Protein AF-A0A8S1CX10-F1 (afdb_monomer_lite)

Sequence (372 aa):
MITDLNKVLATSLNYQVNYHHNQQTGELLVEARNLLISEINGKLPAYAGLNSITLVAAKRIFVDQKLTVVNSHLNVIAPSIEILDNPKEILMQGSNAGPYPGKAADSQTLTVPGNEGHAGYPGNNAGNILLLANDVIRPDLLTLRSVGGSGGRGQNAGNGRDGVASSYPSIGAVIMGSAGEVDQHVRNHGFEVHRAGDYMVASSKKENVLPSNGGNGGAGGPGGRPGHIVVKVKNHASGNLVKTAQVVGPQGEGGDGGVGGTGMAQCARKHYSCVSHEIRGKCGKWYRRKSCTKGWEYRCFPQNLDMCDKYPNGSAGNKGTSVEGTQPNHPLKPIAYGQIWHYLNERIGPFQQIGNEYNELYQYAQNAVDKS

Secondary structure (DSSP, 8-state):
-HHHHHHHHHHHTT---EEEEETTTTEEEEEEEEEEHHHHHTTGGG--S-SEEEEEEEEEEEE-S-EEEESSEEEEEEEEEEE-SS-EEEEEEPPPPPPPPSBPPPPSSTTSPPPPPPPPPPPPP---EEEEEEEEESGGGEEEEEEPPPPPPPPBPPPPPPPBPP------------TTHHHHHHHTTTEEEEEETTEEEEEE----BPPPPPPPPPPPPPPPPPPPEEEEES---SS-PPEEEEEPPPPPPPPPPPPPPPP----EEEEEEEEEEEEE-TTS-EEEEEEEEEEEEE-------SS-TTS------------------PPPPPP-THHHHHHHHHH-GGGHHHHHHHHHHHHHHHHHHTT-

pLDDT: mean 72.96, std 24.42, range [26.28, 98.62]

Radius of gyration: 40.43 Å; chains: 1; bounding box: 89×38×134 Å

Structure (mmCIF, N/CA/C/O backbone):
data_AF-A0A8S1CX10-F1
#
_entry.id   AF-A0A8S1CX10-F1
#
loop_
_atom_site.group_PDB
_atom_site.id
_atom_site.type_symbol
_atom_site.label_atom_id
_atom_site.label_alt_id
_atom_site.label_comp_id
_atom_site.label_asym_id
_atom_site.label_entity_id
_atom_site.label_seq_id
_atom_site.pdbx_PDB_ins_code
_atom_site.Cartn_x
_atom_site.Cartn_y
_atom_site.Cartn_z
_atom_site.occupancy
_atom_site.B_iso_or_equiv
_atom_site.auth_seq_id
_atom_site.auth_comp_id
_atom_site.auth_asym_id
_atom_site.auth_atom_id
_atom_site.pdbx_PDB_model_num
ATOM 1 N N . MET A 1 1 ? -36.731 19.079 18.738 1.00 51.75 1 MET A N 1
ATOM 2 C CA . MET A 1 1 ? -36.941 17.886 19.592 1.00 51.75 1 MET A CA 1
ATOM 3 C C . MET A 1 1 ? -35.921 16.776 19.324 1.00 51.75 1 MET A C 1
ATOM 5 O O . MET A 1 1 ? -35.201 16.441 20.250 1.00 51.75 1 MET A O 1
ATOM 9 N N . ILE A 1 2 ? -35.770 16.252 18.096 1.00 53.25 2 ILE A N 1
ATOM 10 C CA . ILE A 1 2 ? -34.756 15.207 17.790 1.00 53.25 2 ILE A CA 1
ATOM 11 C C . ILE A 1 2 ? -33.310 15.706 18.014 1.00 53.25 2 ILE A C 1
ATOM 13 O O . ILE A 1 2 ? -32.458 14.979 18.516 1.00 53.25 2 ILE A O 1
ATOM 17 N N . THR A 1 3 ? -33.037 16.979 17.727 1.00 60.59 3 THR A N 1
ATOM 18 C CA . THR A 1 3 ? -31.711 17.598 17.888 1.00 60.59 3 THR A CA 1
ATOM 19 C C . THR A 1 3 ? -31.280 17.774 19.349 1.00 60.59 3 THR A C 1
ATOM 21 O O . THR A 1 3 ? -30.088 17.702 19.642 1.00 60.59 3 THR A O 1
ATOM 24 N N . ASP A 1 4 ? -32.228 17.964 20.269 1.00 58.03 4 ASP A N 1
ATOM 25 C CA . ASP A 1 4 ? -31.939 18.150 21.698 1.00 58.03 4 ASP A CA 1
ATOM 26 C C . ASP A 1 4 ? -31.738 16.812 22.408 1.00 58.03 4 ASP A C 1
ATOM 28 O O . ASP A 1 4 ? -30.865 16.702 23.265 1.00 58.03 4 ASP A O 1
ATOM 32 N N . LEU A 1 5 ? -32.461 15.766 21.991 1.00 54.34 5 LEU A N 1
ATOM 33 C CA . LEU A 1 5 ? -32.257 14.413 22.510 1.00 54.34 5 LEU A CA 1
ATOM 34 C C . LEU A 1 5 ? -30.860 13.887 22.153 1.00 54.34 5 LEU A C 1
ATOM 36 O O . LEU A 1 5 ? -30.181 13.335 23.012 1.00 54.34 5 LEU A O 1
ATOM 40 N N . ASN A 1 6 ? -30.393 14.138 20.925 1.00 57.59 6 ASN A N 1
ATOM 41 C CA . ASN A 1 6 ? -29.041 13.769 20.494 1.00 57.59 6 ASN A CA 1
ATOM 42 C C . ASN A 1 6 ? -27.956 14.534 21.263 1.00 57.59 6 ASN A C 1
ATOM 44 O O . ASN A 1 6 ? -26.928 13.954 21.603 1.00 57.59 6 ASN A O 1
ATOM 48 N N . LYS A 1 7 ? -28.193 15.809 21.601 1.00 57.81 7 LYS A N 1
ATOM 49 C CA . LYS A 1 7 ? -27.286 16.574 22.469 1.00 57.81 7 LYS A CA 1
ATOM 50 C C . LYS A 1 7 ? -27.275 16.027 23.894 1.00 57.81 7 LYS A C 1
ATOM 52 O O . LYS A 1 7 ? -26.204 15.847 24.450 1.00 57.81 7 LYS A O 1
ATOM 57 N N . VAL A 1 8 ? -28.431 15.712 24.480 1.00 58.41 8 VAL A N 1
ATOM 58 C CA . VAL A 1 8 ? -28.518 15.140 25.836 1.00 58.41 8 VAL A CA 1
ATOM 59 C C . VAL A 1 8 ? -27.898 13.739 25.894 1.00 58.41 8 VAL A C 1
ATOM 61 O O . VAL A 1 8 ? -27.179 13.434 26.843 1.00 58.41 8 VAL A O 1
ATOM 64 N N . LEU A 1 9 ? -28.082 12.907 24.865 1.00 57.66 9 LEU A N 1
ATOM 65 C CA . LEU A 1 9 ? -27.393 11.619 24.719 1.00 57.66 9 LEU A CA 1
ATOM 66 C C . LEU A 1 9 ? -25.874 11.801 24.608 1.00 57.66 9 LEU A C 1
ATOM 68 O O . LEU A 1 9 ? -25.141 11.147 25.343 1.00 57.66 9 LEU A O 1
ATOM 72 N N . ALA A 1 10 ? -25.398 12.742 23.789 1.00 57.41 10 ALA A N 1
ATOM 73 C CA . ALA A 1 10 ? -23.971 13.040 23.664 1.00 57.41 10 ALA A CA 1
ATOM 74 C C . ALA A 1 10 ? -23.348 13.524 24.991 1.00 57.41 10 ALA A C 1
ATOM 76 O O . ALA A 1 10 ? -22.273 13.061 25.377 1.00 57.41 10 ALA A O 1
ATOM 77 N N . THR A 1 11 ? -24.049 14.391 25.730 1.00 58.31 11 THR A N 1
ATOM 78 C CA . THR A 1 11 ? -23.597 14.898 27.036 1.00 58.31 11 THR A CA 1
ATOM 79 C C . THR A 1 11 ? -23.670 13.822 28.126 1.00 58.31 11 THR A C 1
ATOM 81 O O . THR A 1 11 ? -22.747 13.688 28.924 1.00 58.31 11 THR A O 1
ATOM 84 N N . SER A 1 12 ? -24.728 13.004 28.152 1.00 56.03 12 SER A N 1
ATOM 85 C CA . SER A 1 12 ? -24.916 11.935 29.151 1.00 56.03 12 SER A CA 1
ATOM 86 C C . SER A 1 12 ? -23.981 10.736 28.951 1.00 56.03 12 SER A C 1
ATOM 88 O O . SER A 1 12 ? -23.623 10.057 29.916 1.00 56.03 12 SER A O 1
ATOM 90 N N . LEU A 1 13 ? -23.522 10.499 27.718 1.00 61.91 13 LEU A N 1
ATOM 91 C CA . LEU A 1 13 ? -22.547 9.456 27.393 1.00 61.91 13 LEU A CA 1
ATOM 92 C C . LEU A 1 13 ? -21.087 9.911 27.579 1.00 61.91 13 LEU A C 1
ATOM 94 O O . LEU A 1 13 ? -20.184 9.069 27.523 1.00 61.91 13 LEU A O 1
ATOM 98 N N . ASN A 1 14 ? -20.863 11.195 27.896 1.00 62.06 14 ASN A N 1
ATOM 99 C CA . ASN A 1 14 ? -19.558 11.792 28.190 1.00 62.06 14 ASN A CA 1
ATOM 100 C C . ASN A 1 14 ? -18.523 11.520 27.074 1.00 62.06 14 ASN A C 1
ATOM 102 O O . ASN A 1 14 ? -17.417 11.038 27.328 1.00 62.06 14 ASN A O 1
ATOM 106 N N . TYR A 1 15 ? -18.904 11.808 25.823 1.00 66.94 15 TYR A N 1
ATOM 107 C CA . TYR A 1 15 ? -18.054 11.692 24.628 1.00 66.94 15 TYR A CA 1
ATOM 108 C C . TYR A 1 15 ? -17.021 12.827 24.537 1.00 66.94 15 TYR A C 1
ATOM 110 O O . TYR A 1 15 ? -16.972 13.582 23.570 1.00 66.94 15 TYR A O 1
ATOM 118 N N . GLN A 1 16 ? -16.188 12.996 25.562 1.00 84.44 16 GLN A N 1
ATOM 119 C CA . GLN A 1 16 ? -14.971 13.782 25.389 1.00 84.44 16 GLN A CA 1
ATOM 120 C C . GLN A 1 16 ? -13.913 12.874 24.768 1.00 84.44 16 GLN A C 1
ATOM 122 O O . GLN A 1 16 ? -13.439 11.939 25.413 1.00 84.44 16 GLN A O 1
ATOM 127 N N . VAL A 1 17 ? -13.602 13.131 23.496 1.00 91.19 17 VAL A N 1
ATOM 128 C CA . VAL A 1 17 ? -12.528 12.450 22.772 1.00 91.19 17 VAL A CA 1
ATOM 129 C C . VAL A 1 17 ? -11.288 13.334 22.791 1.00 91.19 17 VAL A C 1
ATOM 131 O O . VAL A 1 17 ? -11.279 14.421 22.207 1.00 91.19 17 VAL A O 1
ATOM 134 N N . ASN A 1 18 ? -10.244 12.852 23.451 1.00 94.50 18 ASN A N 1
ATOM 135 C CA . ASN A 1 18 ? -8.951 13.509 23.551 1.00 94.50 18 ASN A CA 1
ATOM 136 C C . ASN A 1 18 ? -8.022 12.981 22.458 1.00 94.50 18 ASN A C 1
ATOM 138 O O . ASN A 1 18 ? -7.967 11.778 22.207 1.00 94.50 18 ASN A O 1
ATOM 142 N N . TYR A 1 19 ? -7.296 13.889 21.808 1.00 96.44 19 TYR A N 1
ATOM 143 C CA . TYR A 1 19 ? -6.342 13.572 20.748 1.00 96.44 19 TYR A CA 1
ATOM 144 C C . TYR A 1 19 ? -4.958 14.047 21.182 1.00 96.44 19 TYR A C 1
ATOM 146 O O . TYR A 1 19 ? -4.754 15.236 21.431 1.00 96.44 19 TYR A O 1
ATOM 154 N N . HIS A 1 20 ? -4.002 13.128 21.228 1.00 96.31 20 HIS A N 1
ATOM 155 C CA . HIS A 1 20 ? -2.608 13.394 21.550 1.00 96.31 20 HIS A CA 1
ATOM 156 C C . HIS A 1 20 ? -1.749 12.977 20.357 1.00 96.31 20 HIS A C 1
ATOM 158 O O . HIS A 1 20 ? -1.586 11.791 20.093 1.00 96.31 20 HIS A O 1
ATOM 164 N N . HIS A 1 21 ? -1.227 13.953 19.612 1.00 97.00 21 HIS A N 1
ATOM 165 C CA . HIS A 1 21 ? -0.385 13.705 18.442 1.00 97.00 21 HIS A CA 1
ATOM 166 C C . HIS A 1 21 ? 1.059 14.112 18.729 1.00 97.00 21 HIS A C 1
ATOM 168 O O . HIS A 1 21 ? 1.334 15.279 19.016 1.00 97.00 21 HIS A O 1
ATOM 174 N N . ASN A 1 22 ? 1.979 13.160 18.613 1.00 96.19 22 ASN A N 1
ATOM 175 C CA . ASN A 1 22 ? 3.407 13.417 18.646 1.00 96.19 22 ASN A CA 1
ATOM 176 C C . ASN A 1 22 ? 3.937 13.545 17.212 1.00 96.19 22 ASN A C 1
ATOM 178 O O . ASN A 1 22 ? 4.155 12.551 16.527 1.00 96.19 22 ASN A O 1
ATOM 182 N N . GLN A 1 23 ? 4.174 14.781 16.769 1.00 94.19 23 GLN A N 1
ATOM 183 C CA . GLN A 1 23 ? 4.663 15.070 15.415 1.00 94.19 23 GLN A CA 1
ATOM 184 C C . GLN A 1 23 ? 6.073 14.528 15.138 1.00 94.19 23 GLN A C 1
ATOM 186 O O . GLN A 1 23 ? 6.426 14.337 13.979 1.00 94.19 23 GLN A O 1
ATOM 191 N N . GLN A 1 24 ? 6.888 14.302 16.173 1.00 93.69 24 GLN A N 1
ATOM 192 C CA . GLN A 1 24 ? 8.255 13.803 16.001 1.00 93.69 24 GLN A CA 1
ATOM 193 C C . GLN A 1 24 ? 8.272 12.298 15.739 1.00 93.69 24 GLN A C 1
ATOM 195 O O . GLN A 1 24 ? 9.045 11.826 14.910 1.00 93.69 24 GLN A O 1
ATOM 200 N N . THR A 1 25 ? 7.421 11.547 16.443 1.00 94.62 25 THR A N 1
ATOM 201 C CA . THR A 1 25 ? 7.326 10.087 16.305 1.00 94.62 25 THR A CA 1
ATOM 202 C C . THR A 1 25 ? 6.240 9.652 15.323 1.00 94.62 25 THR A C 1
ATOM 204 O O . THR A 1 25 ? 6.228 8.493 14.916 1.00 94.62 25 THR A O 1
ATOM 207 N N . GLY A 1 26 ? 5.346 10.558 14.913 1.00 95.56 26 GLY A N 1
ATOM 208 C CA . GLY A 1 26 ? 4.187 10.247 14.075 1.00 95.56 26 GLY A CA 1
ATOM 209 C C . GLY A 1 26 ? 3.138 9.405 14.808 1.00 95.56 26 GLY A C 1
ATOM 210 O O . GLY A 1 26 ? 2.423 8.632 14.179 1.00 95.56 26 GLY A O 1
ATOM 211 N N . GLU A 1 27 ? 3.076 9.482 16.136 1.00 97.31 27 GLU A N 1
ATOM 212 C CA . GLU A 1 27 ? 2.160 8.675 16.946 1.00 97.31 27 GLU A CA 1
ATOM 213 C C . GLU A 1 27 ? 0.910 9.479 17.305 1.00 97.31 27 GLU A C 1
ATOM 215 O O . GLU A 1 27 ? 1.001 10.602 17.809 1.00 97.31 27 GLU A O 1
ATOM 220 N N . LEU A 1 28 ? -0.263 8.894 17.073 1.00 97.56 28 LEU A N 1
ATOM 221 C CA . LEU A 1 28 ? -1.551 9.452 17.466 1.00 97.56 28 LEU A CA 1
ATOM 222 C C . LEU A 1 28 ? -2.210 8.560 18.516 1.00 97.56 28 LEU A C 1
ATOM 224 O O . LEU A 1 28 ? -2.570 7.420 18.237 1.00 97.56 28 LEU A O 1
ATOM 228 N N . LEU A 1 29 ? -2.430 9.103 19.707 1.00 97.25 29 LEU A N 1
ATOM 229 C CA . LEU A 1 29 ? -3.232 8.487 20.756 1.00 97.25 29 LEU A CA 1
ATOM 230 C C . LEU A 1 29 ? -4.600 9.176 20.815 1.00 97.25 29 LEU A C 1
ATOM 232 O O . LEU A 1 29 ? -4.689 10.400 20.935 1.00 97.25 29 LEU A O 1
ATOM 236 N N . VAL A 1 30 ? -5.663 8.381 20.724 1.00 96.75 30 VAL A N 1
ATOM 237 C CA . VAL A 1 30 ? -7.053 8.827 20.836 1.00 96.75 30 VAL A CA 1
ATOM 238 C C . VAL A 1 30 ? -7.681 8.154 22.045 1.00 96.75 30 VAL A C 1
ATOM 240 O O . VAL A 1 30 ? -7.783 6.929 22.085 1.00 96.75 30 VAL A O 1
ATOM 243 N N . GLU A 1 31 ? -8.121 8.951 23.012 1.00 95.31 31 GLU A N 1
ATOM 244 C CA . GLU A 1 31 ? -8.686 8.465 24.272 1.00 95.31 31 GLU A CA 1
ATOM 245 C C . GLU A 1 31 ? -10.110 8.973 24.455 1.00 95.31 31 GLU A C 1
ATOM 247 O O . GLU A 1 31 ? -10.389 10.158 24.271 1.00 95.31 31 GLU A O 1
ATOM 252 N N . ALA A 1 32 ? -11.022 8.093 24.857 1.00 93.75 32 ALA A N 1
ATOM 253 C CA . ALA A 1 32 ? -12.377 8.487 25.219 1.00 93.75 32 ALA A CA 1
ATOM 254 C C . ALA A 1 32 ? -13.000 7.513 26.219 1.00 93.75 32 ALA A C 1
ATOM 256 O O . ALA A 1 32 ? -12.535 6.389 26.418 1.00 93.75 32 ALA A O 1
ATOM 257 N N . ARG A 1 33 ? -14.123 7.906 26.830 1.00 91.25 33 ARG A N 1
ATOM 258 C CA . ARG A 1 33 ? -14.917 6.949 27.610 1.00 91.25 33 ARG A CA 1
ATOM 259 C C . ARG A 1 33 ? -15.590 5.922 26.705 1.00 91.25 33 ARG A C 1
ATOM 261 O O . ARG A 1 33 ? -15.470 4.715 26.911 1.00 91.25 33 ARG A O 1
ATOM 268 N N . ASN A 1 34 ? -16.298 6.437 25.712 1.00 93.38 34 ASN A N 1
ATOM 269 C CA . ASN A 1 34 ? -16.865 5.700 24.601 1.00 93.38 34 ASN A CA 1
ATOM 270 C C . ASN A 1 34 ? -16.311 6.333 23.327 1.00 93.38 34 ASN A C 1
ATOM 272 O O . ASN A 1 34 ? -16.236 7.557 23.262 1.00 93.38 34 ASN A O 1
ATOM 276 N N . LEU A 1 35 ? -15.934 5.528 22.342 1.00 94.56 35 LEU A N 1
ATOM 277 C CA . LEU A 1 35 ? -15.319 6.026 21.115 1.00 94.56 35 LEU A CA 1
ATOM 278 C C . LEU A 1 35 ? -16.102 5.532 19.904 1.00 94.56 35 LEU A C 1
ATOM 280 O O . LEU A 1 35 ? -16.372 4.337 19.797 1.00 94.56 35 LEU A O 1
ATOM 284 N N . LEU A 1 36 ? -16.461 6.439 19.003 1.00 95.44 36 LEU A N 1
ATOM 285 C CA . LEU A 1 36 ? -17.138 6.112 17.753 1.00 95.44 36 LEU A CA 1
ATOM 286 C C . LEU A 1 36 ? -16.133 6.200 16.599 1.00 95.44 36 LEU A C 1
ATOM 288 O O . LEU A 1 36 ? -15.427 7.200 16.464 1.00 95.44 36 LEU A O 1
ATOM 292 N N . ILE A 1 37 ? -16.051 5.165 15.758 1.00 96.62 37 ILE A N 1
ATOM 293 C CA . ILE A 1 37 ? -15.094 5.143 14.639 1.00 96.62 37 ILE A CA 1
ATOM 294 C C . ILE A 1 37 ? -15.331 6.306 13.665 1.00 96.62 37 ILE A C 1
ATOM 296 O O . ILE A 1 37 ? -14.371 6.846 13.103 1.00 96.62 37 ILE A O 1
ATOM 300 N N . SER A 1 38 ? -16.578 6.749 13.488 1.00 94.88 38 SER A N 1
ATOM 301 C CA . SER A 1 38 ? -16.867 7.893 12.625 1.00 94.88 38 SER A CA 1
ATOM 302 C C . SER A 1 38 ? -16.258 9.219 13.058 1.00 94.88 38 SER A C 1
ATOM 304 O O . SER A 1 38 ? -15.801 9.981 12.202 1.00 94.88 38 SER A O 1
ATOM 306 N N . GLU A 1 39 ? -16.134 9.455 14.361 1.00 92.44 39 GLU A N 1
ATOM 307 C CA . GLU A 1 39 ? -15.501 10.660 14.901 1.00 92.44 39 GLU A CA 1
ATOM 308 C C . GLU A 1 39 ? -13.998 10.700 14.607 1.00 92.44 39 GLU A C 1
ATOM 310 O O . GLU A 1 39 ? -13.435 11.767 14.356 1.00 92.44 39 GLU A O 1
ATOM 315 N N . ILE A 1 40 ? -13.356 9.530 14.592 1.00 94.19 40 ILE A N 1
ATOM 316 C CA . ILE A 1 40 ? -11.927 9.381 14.307 1.00 94.19 40 ILE A CA 1
ATOM 317 C C . ILE A 1 40 ? -11.668 9.607 12.819 1.00 94.19 40 ILE A C 1
ATOM 319 O O . ILE A 1 40 ? -10.814 10.410 12.447 1.00 94.19 40 ILE A O 1
ATOM 323 N N . ASN A 1 41 ? -12.434 8.936 11.955 1.00 91.88 41 ASN A N 1
ATOM 324 C CA . ASN A 1 41 ? -12.298 9.047 10.501 1.00 91.88 41 ASN A CA 1
ATOM 325 C C . ASN A 1 41 ? -12.413 10.489 10.005 1.00 91.88 41 ASN A C 1
ATOM 327 O O . ASN A 1 41 ? -11.677 10.880 9.103 1.00 91.88 41 ASN A O 1
ATOM 331 N N . GLY A 1 42 ? -13.312 11.284 10.595 1.00 90.19 42 GLY A N 1
ATOM 332 C CA . GLY A 1 42 ? -13.465 12.695 10.240 1.00 90.19 42 GLY A CA 1
ATOM 333 C C . GLY A 1 42 ? -12.230 13.549 10.551 1.00 90.19 42 GLY A C 1
ATOM 334 O O . GLY A 1 42 ? -12.075 14.621 9.973 1.00 90.19 42 GLY A O 1
ATOM 335 N N . LYS A 1 43 ? -11.342 13.083 11.439 1.00 93.81 43 LYS A N 1
ATOM 336 C CA . LYS A 1 43 ? -10.157 13.823 11.894 1.00 93.81 43 LYS A CA 1
ATOM 337 C C . LYS A 1 43 ? -8.830 13.242 11.419 1.00 93.81 43 LYS A C 1
ATOM 339 O O . LYS A 1 43 ? -7.874 14.002 11.308 1.00 93.81 43 LYS A O 1
ATOM 344 N N . LEU A 1 44 ? -8.753 11.947 11.101 1.00 93.19 44 LEU A N 1
ATOM 345 C CA . LEU A 1 44 ? -7.520 11.302 10.624 1.00 93.19 44 LEU A CA 1
ATOM 346 C C . LEU A 1 44 ? -6.822 12.041 9.466 1.00 93.19 44 LEU A C 1
ATOM 348 O O . LEU A 1 44 ? -5.605 12.195 9.548 1.00 93.19 44 LEU A O 1
ATOM 352 N N . PRO A 1 45 ? -7.527 12.574 8.444 1.00 93.12 45 PRO A N 1
ATOM 353 C CA . PRO A 1 45 ? -6.878 13.307 7.353 1.00 93.12 45 PRO A CA 1
ATOM 354 C C . PRO A 1 45 ? -6.108 14.565 7.787 1.00 93.12 45 PRO A C 1
ATOM 356 O O . PRO A 1 45 ? -5.250 15.031 7.044 1.00 93.12 45 PRO A O 1
ATOM 359 N N . ALA A 1 46 ? -6.394 15.121 8.971 1.00 92.62 46 ALA A N 1
ATOM 360 C CA . ALA A 1 46 ? -5.676 16.278 9.508 1.00 92.62 46 ALA A CA 1
ATOM 361 C C . ALA A 1 46 ? -4.276 15.925 10.051 1.00 92.62 46 ALA A C 1
ATOM 363 O O . ALA A 1 46 ? -3.502 16.823 10.385 1.00 92.62 46 ALA A O 1
ATOM 364 N N . TYR A 1 47 ? -3.941 14.634 10.140 1.00 90.81 47 TYR A N 1
ATOM 365 C CA . TYR A 1 47 ? -2.672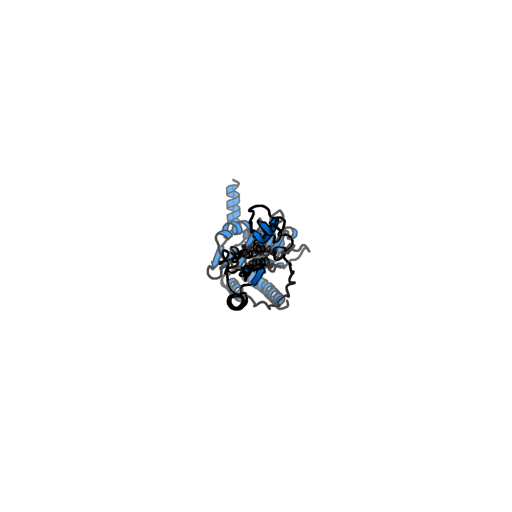 14.135 10.658 1.00 90.81 47 TYR A CA 1
ATOM 366 C C . TYR A 1 47 ? -1.873 13.468 9.530 1.00 90.81 47 TYR A C 1
ATOM 368 O O . TYR A 1 47 ? -2.157 12.346 9.114 1.00 90.81 47 TYR A O 1
ATOM 376 N N . ALA A 1 48 ? -0.866 14.170 9.011 1.00 88.62 48 ALA A N 1
ATOM 377 C CA . ALA A 1 48 ? 0.038 13.633 7.997 1.00 88.62 48 ALA A CA 1
ATOM 378 C C . ALA A 1 48 ? 1.175 12.817 8.634 1.00 88.62 48 ALA A C 1
ATOM 380 O O . ALA A 1 48 ? 1.663 13.165 9.707 1.00 88.62 48 ALA A O 1
ATOM 381 N N . GLY A 1 49 ? 1.630 11.766 7.941 1.00 90.38 49 GLY A N 1
ATOM 382 C CA . GLY A 1 49 ? 2.834 11.015 8.324 1.00 90.38 49 GLY A CA 1
ATOM 383 C C . GLY A 1 49 ? 2.700 10.187 9.606 1.00 90.38 49 GLY A C 1
ATOM 384 O O . GLY A 1 49 ? 3.679 10.024 10.327 1.00 90.38 49 GLY A O 1
ATOM 385 N N . LEU A 1 50 ? 1.499 9.685 9.909 1.00 96.00 50 LEU A N 1
ATOM 386 C CA . LEU A 1 50 ? 1.274 8.848 11.086 1.00 96.00 50 LEU A CA 1
ATOM 387 C C . LEU A 1 50 ? 1.964 7.484 10.954 1.00 96.00 50 LEU A C 1
ATOM 389 O O . LEU A 1 50 ? 1.611 6.681 10.092 1.00 96.00 50 LEU A O 1
ATOM 393 N N . ASN A 1 51 ? 2.869 7.183 11.880 1.00 95.94 51 ASN A N 1
ATOM 394 C CA . ASN A 1 51 ? 3.518 5.882 12.027 1.00 95.94 51 ASN A CA 1
ATOM 395 C C . ASN A 1 51 ? 2.674 4.914 12.864 1.00 95.94 51 ASN A C 1
ATOM 397 O O . ASN A 1 51 ? 2.662 3.712 12.594 1.00 95.94 51 ASN A O 1
ATOM 401 N N . SER A 1 52 ? 1.952 5.419 13.870 1.00 97.12 52 SER A N 1
ATOM 402 C CA . SER A 1 52 ? 1.034 4.604 14.664 1.00 97.12 52 SER A CA 1
ATOM 403 C C . SER A 1 52 ? -0.191 5.383 15.140 1.00 97.12 52 SER A C 1
ATOM 405 O O . SER A 1 52 ? -0.148 6.590 15.378 1.00 97.12 52 SER A O 1
ATOM 407 N N . ILE A 1 53 ? -1.298 4.664 15.289 1.00 98.19 53 ILE A N 1
ATOM 408 C CA . ILE A 1 53 ? -2.568 5.138 15.822 1.00 98.19 53 ILE A CA 1
ATOM 409 C C . ILE A 1 53 ? -2.966 4.183 16.940 1.00 98.19 53 ILE A C 1
ATOM 411 O O . ILE A 1 53 ? -3.086 2.979 16.725 1.00 98.19 53 ILE A O 1
ATOM 415 N N . THR A 1 54 ? -3.199 4.714 18.131 1.00 98.12 54 THR A N 1
ATOM 416 C CA . THR A 1 54 ? -3.680 3.954 19.280 1.00 98.12 54 THR A CA 1
ATOM 417 C C . THR A 1 54 ? -5.027 4.508 19.713 1.00 98.12 54 THR A C 1
ATOM 419 O O . THR A 1 54 ? -5.141 5.672 20.085 1.00 98.12 54 THR A O 1
ATOM 422 N N . LEU A 1 55 ? -6.054 3.670 19.639 1.00 97.81 55 LEU A N 1
ATOM 423 C CA . LEU A 1 55 ? -7.416 3.969 20.051 1.00 97.81 55 LEU A CA 1
ATOM 424 C C . LEU A 1 55 ? -7.666 3.312 21.402 1.00 97.81 55 LEU A C 1
ATOM 426 O O . LEU A 1 55 ? -7.655 2.084 21.498 1.00 97.81 55 LEU A O 1
ATOM 430 N N . VAL A 1 56 ? -7.910 4.118 22.430 1.00 96.62 56 VAL A N 1
ATOM 431 C CA . VAL A 1 56 ? -8.197 3.645 23.784 1.00 96.62 56 VAL A CA 1
ATOM 432 C C . VAL A 1 56 ? -9.585 4.112 24.193 1.00 96.62 56 VAL A C 1
ATOM 434 O O . VAL A 1 56 ? -9.869 5.310 24.230 1.00 96.62 56 VAL A O 1
ATOM 437 N N . ALA A 1 57 ? -10.459 3.164 24.532 1.00 95.75 57 ALA A N 1
ATOM 438 C CA . ALA A 1 57 ? -11.739 3.482 25.148 1.00 95.75 57 ALA A CA 1
ATOM 439 C C . ALA A 1 57 ? -11.848 2.865 26.538 1.00 95.75 57 ALA A C 1
ATOM 441 O O . ALA A 1 57 ? -11.697 1.659 26.712 1.00 95.75 57 ALA A O 1
ATOM 442 N N . ALA A 1 58 ? -12.202 3.682 27.526 1.00 92.75 58 ALA A N 1
ATOM 443 C CA . ALA A 1 58 ? -12.388 3.224 28.900 1.00 92.75 58 ALA A CA 1
ATOM 444 C C . ALA A 1 58 ? -13.551 2.237 29.072 1.00 92.75 58 ALA A C 1
ATOM 446 O O . ALA A 1 58 ? -13.564 1.462 30.025 1.00 92.75 58 ALA A O 1
ATOM 447 N N . LYS A 1 59 ? -14.567 2.312 28.206 1.00 93.50 59 LYS A N 1
ATOM 448 C CA . LYS A 1 59 ? -15.765 1.470 28.277 1.00 93.50 59 LYS A CA 1
ATOM 449 C C . LYS A 1 59 ? -15.989 0.708 26.982 1.00 93.50 59 LYS A C 1
ATOM 451 O O . LYS A 1 59 ? -16.038 -0.521 27.010 1.00 93.50 59 LYS A O 1
ATOM 456 N N . ARG A 1 60 ? -16.173 1.422 25.867 1.00 95.38 60 ARG A N 1
ATOM 457 C CA . ARG A 1 60 ? -16.583 0.794 24.607 1.00 95.38 60 ARG A CA 1
ATOM 458 C C . ARG A 1 60 ? -16.102 1.539 23.367 1.00 95.38 60 ARG A C 1
ATOM 460 O O . ARG A 1 60 ? -16.156 2.766 23.330 1.00 95.38 60 ARG A O 1
ATOM 467 N N . ILE A 1 61 ? -15.700 0.790 22.343 1.00 97.19 61 ILE A N 1
ATOM 468 C CA . ILE A 1 61 ? -15.539 1.291 20.971 1.00 97.19 61 ILE A CA 1
ATOM 469 C C . ILE A 1 61 ? -16.735 0.832 20.143 1.00 97.19 61 ILE A C 1
ATOM 471 O O . ILE A 1 61 ? -17.088 -0.344 20.161 1.00 97.19 61 ILE A O 1
ATOM 475 N N . PHE A 1 62 ? -17.337 1.756 19.406 1.00 96.94 62 PHE A N 1
ATOM 476 C CA . PHE A 1 62 ? -18.433 1.510 18.482 1.00 96.94 62 PHE A CA 1
ATOM 477 C C . PHE A 1 62 ? -17.918 1.578 17.044 1.00 96.94 62 PHE A C 1
ATOM 479 O O . PHE A 1 62 ? -17.485 2.636 16.584 1.00 96.94 62 PHE A O 1
ATOM 486 N N . VAL A 1 63 ? -17.968 0.453 16.330 1.00 97.62 63 VAL A N 1
ATOM 487 C CA . VAL A 1 63 ? -17.595 0.374 14.913 1.00 97.62 63 VAL A CA 1
ATOM 488 C C . VAL A 1 63 ? -18.843 0.616 14.076 1.00 97.62 63 VAL A C 1
ATOM 490 O O . VAL A 1 63 ? -19.592 -0.303 13.762 1.00 97.62 63 VAL A O 1
ATOM 493 N N . ASP A 1 64 ? -19.088 1.877 13.746 1.00 96.75 64 ASP A N 1
ATOM 494 C CA . ASP A 1 64 ? -20.267 2.341 13.011 1.00 96.75 64 ASP A CA 1
ATOM 495 C C . ASP A 1 64 ? -20.010 2.552 11.516 1.00 96.75 64 ASP A C 1
ATOM 497 O O . ASP A 1 64 ? -20.941 2.567 10.708 1.00 96.75 64 ASP A O 1
ATOM 501 N N . GLN A 1 65 ? -18.745 2.624 11.114 1.00 97.38 65 GLN A N 1
ATOM 502 C CA . GLN A 1 65 ? -18.342 2.725 9.718 1.00 97.38 65 GLN A CA 1
ATOM 503 C C . GLN A 1 65 ? -16.991 2.061 9.450 1.00 97.38 65 GLN A C 1
ATOM 505 O O . GLN A 1 65 ? -16.309 1.596 10.363 1.00 97.38 65 GLN A O 1
ATOM 510 N N . LYS A 1 66 ? -16.611 2.017 8.169 1.00 97.62 66 LYS A N 1
ATOM 511 C CA . LYS A 1 66 ? -15.307 1.517 7.735 1.00 97.62 66 LYS A CA 1
ATOM 512 C C . LYS A 1 66 ? -14.191 2.452 8.200 1.00 97.62 66 LYS A C 1
ATOM 514 O O . LYS A 1 66 ? -14.229 3.632 7.871 1.00 97.62 66 LYS A O 1
ATOM 519 N N . LEU A 1 67 ? -13.169 1.926 8.869 1.00 97.44 67 LEU A N 1
ATOM 520 C CA . LEU A 1 67 ? -11.928 2.645 9.186 1.00 97.44 67 LEU A CA 1
ATOM 521 C C . LEU A 1 67 ? -10.859 2.250 8.167 1.00 97.44 67 LEU A C 1
ATOM 523 O O . LEU A 1 67 ? -10.621 1.063 7.976 1.00 97.44 67 LEU A O 1
ATOM 527 N N . THR A 1 68 ? -10.227 3.219 7.501 1.00 97.31 68 THR A N 1
ATOM 528 C CA . THR A 1 68 ? -9.080 2.958 6.614 1.00 97.31 68 THR A CA 1
ATOM 529 C C . THR A 1 68 ? -7.864 3.713 7.117 1.00 97.31 68 THR A C 1
ATOM 531 O O . THR A 1 68 ? -7.923 4.925 7.302 1.00 97.31 68 THR A O 1
ATOM 534 N N . VAL A 1 69 ? -6.766 2.994 7.319 1.00 96.88 69 VAL A N 1
ATOM 535 C CA . VAL A 1 69 ? -5.491 3.534 7.789 1.00 96.88 69 VAL A CA 1
ATOM 536 C C . VAL A 1 69 ? -4.412 3.163 6.780 1.00 96.88 69 VAL A C 1
ATOM 538 O O . VAL A 1 69 ? -4.322 2.009 6.366 1.00 96.88 69 VAL A O 1
ATOM 541 N N . VAL A 1 70 ? -3.602 4.139 6.369 1.00 96.69 70 VAL A N 1
ATOM 542 C CA . VAL A 1 70 ? -2.610 3.967 5.300 1.00 96.69 70 VAL A CA 1
ATOM 543 C C . VAL A 1 70 ? -1.190 4.021 5.862 1.00 96.69 70 VAL A C 1
ATOM 545 O O . VAL A 1 70 ? -0.867 4.965 6.575 1.00 96.69 70 VAL A O 1
ATOM 548 N N . ASN A 1 71 ? -0.349 3.035 5.523 1.00 95.88 71 ASN A N 1
ATOM 549 C CA . ASN A 1 71 ? 1.070 2.925 5.920 1.00 95.88 71 ASN A CA 1
ATOM 550 C C . ASN A 1 71 ? 1.349 3.132 7.424 1.00 95.88 71 ASN A C 1
ATOM 552 O O . ASN A 1 71 ? 2.351 3.746 7.782 1.00 95.88 71 ASN A O 1
ATOM 556 N N . SER A 1 72 ? 0.474 2.656 8.309 1.00 96.81 72 SER A N 1
ATOM 557 C CA . SER A 1 72 ? 0.582 2.924 9.750 1.00 96.81 72 SER A CA 1
ATOM 558 C C . SER A 1 72 ? 0.320 1.670 10.575 1.00 96.81 72 SER A C 1
ATOM 560 O O . SER A 1 72 ? -0.091 0.644 10.043 1.00 96.81 72 SER A O 1
ATOM 562 N N . HIS A 1 73 ? 0.525 1.737 11.883 1.00 96.81 73 HIS A N 1
ATOM 563 C CA . HIS A 1 73 ? 0.099 0.696 12.820 1.00 96.81 73 HIS A CA 1
ATOM 564 C C . HIS A 1 73 ? -1.180 1.122 13.538 1.00 96.81 73 HIS A C 1
ATOM 566 O O . HIS A 1 73 ? -1.311 2.282 13.910 1.00 96.81 73 HIS A O 1
ATOM 572 N N . LEU A 1 74 ? -2.114 0.199 13.756 1.00 97.94 74 LEU A N 1
ATOM 573 C CA . LEU A 1 74 ? -3.351 0.463 14.483 1.00 97.94 74 LEU A CA 1
ATOM 574 C C . LEU A 1 74 ? -3.447 -0.431 15.718 1.00 97.94 74 LEU A C 1
ATOM 576 O O . LEU A 1 74 ? -3.555 -1.650 15.604 1.00 97.94 74 LEU A O 1
ATOM 580 N N . ASN A 1 75 ? -3.482 0.189 16.890 1.00 97.88 75 ASN A N 1
ATOM 581 C CA . ASN A 1 75 ? -3.764 -0.467 18.158 1.00 97.88 75 ASN A CA 1
ATOM 582 C C . ASN A 1 75 ? -5.170 -0.068 18.613 1.00 97.88 75 ASN A C 1
ATOM 584 O O . ASN A 1 75 ? -5.483 1.116 18.698 1.00 97.88 75 ASN A O 1
ATOM 588 N N . VAL A 1 76 ? -6.018 -1.042 18.913 1.00 97.75 76 VAL A N 1
ATOM 589 C CA . VAL A 1 76 ? -7.395 -0.847 19.373 1.00 97.75 76 VAL A CA 1
ATOM 590 C C . VAL A 1 76 ? -7.538 -1.525 20.724 1.00 97.75 76 VAL A C 1
ATOM 592 O O . VAL A 1 76 ? -7.408 -2.743 20.819 1.00 97.75 76 VAL A O 1
ATOM 595 N N . ILE A 1 77 ? -7.779 -0.736 21.767 1.00 96.69 77 ILE A N 1
ATOM 596 C CA . ILE A 1 77 ? -7.766 -1.187 23.158 1.00 96.69 77 ILE A CA 1
ATOM 597 C C . ILE A 1 77 ? -9.047 -0.712 23.841 1.00 96.69 77 ILE A C 1
ATOM 599 O O . ILE A 1 77 ? -9.252 0.486 24.043 1.00 96.69 77 ILE A O 1
ATOM 603 N N . ALA A 1 78 ? -9.930 -1.643 24.198 1.00 96.38 78 ALA A N 1
ATOM 604 C CA . ALA A 1 78 ? -11.160 -1.310 24.911 1.00 96.38 78 ALA A CA 1
ATOM 605 C C . ALA A 1 78 ? -11.751 -2.522 25.632 1.00 96.38 78 ALA A C 1
ATOM 607 O O . ALA A 1 78 ? -11.723 -3.615 25.080 1.00 96.38 78 ALA A O 1
ATOM 608 N N . PRO A 1 79 ? -12.395 -2.370 26.803 1.00 95.31 79 PRO A N 1
ATOM 609 C CA . PRO A 1 79 ? -13.089 -3.486 27.445 1.00 95.31 79 PRO A CA 1
ATOM 610 C C . PRO A 1 79 ? -14.142 -4.148 26.544 1.00 95.31 79 PRO A C 1
ATOM 612 O O . PRO A 1 79 ? -14.263 -5.367 26.537 1.00 95.31 79 PRO A O 1
ATOM 615 N N . SER A 1 80 ? -14.885 -3.366 25.761 1.00 95.62 80 SER A N 1
ATOM 616 C CA . SER A 1 80 ? -15.928 -3.866 24.864 1.00 95.62 80 SER A CA 1
ATOM 617 C C . SER A 1 80 ? -15.807 -3.210 23.490 1.00 95.62 80 SER A C 1
ATOM 619 O O . SER A 1 80 ? -15.619 -1.998 23.392 1.00 95.62 80 SER A O 1
ATOM 621 N N . ILE A 1 81 ? -15.942 -3.989 22.423 1.00 96.75 81 ILE A N 1
ATOM 622 C CA . ILE A 1 81 ? -16.070 -3.474 21.057 1.00 96.75 81 ILE A CA 1
ATOM 623 C C . ILE A 1 81 ? -17.432 -3.893 20.529 1.00 96.75 81 ILE A C 1
ATOM 625 O O . ILE A 1 81 ? -17.780 -5.065 20.584 1.00 96.75 81 ILE A O 1
ATOM 629 N N . GLU A 1 82 ? -18.213 -2.949 20.024 1.00 96.31 82 GLU A N 1
ATOM 630 C CA . GLU A 1 82 ? -19.541 -3.211 19.486 1.00 96.31 82 GLU A CA 1
ATOM 631 C C . GLU A 1 82 ? -19.614 -2.778 18.029 1.00 96.31 82 GLU A C 1
ATOM 633 O O . GLU A 1 82 ? -19.383 -1.615 17.698 1.00 96.31 82 GLU A O 1
ATOM 638 N N . ILE A 1 83 ? -19.947 -3.719 17.150 1.00 97.25 83 ILE A N 1
ATOM 639 C CA . ILE A 1 83 ? -20.105 -3.438 15.729 1.00 97.25 83 ILE A CA 1
ATOM 640 C C . ILE A 1 83 ? -21.536 -3.000 15.496 1.00 97.25 83 ILE A C 1
ATOM 642 O O . ILE A 1 83 ? -22.451 -3.782 15.731 1.00 97.25 83 ILE A O 1
ATOM 646 N N . LEU A 1 84 ? -21.734 -1.754 15.065 1.00 94.56 84 LEU A N 1
ATOM 647 C CA . LEU A 1 84 ? -23.065 -1.204 14.854 1.00 94.56 84 LEU A CA 1
ATOM 648 C C . LEU A 1 84 ? -23.574 -1.549 13.460 1.00 94.56 84 LEU A C 1
ATOM 650 O O . LEU A 1 84 ? -23.078 -1.049 12.450 1.00 94.56 84 LEU A O 1
ATOM 654 N N . ASP A 1 85 ? -24.628 -2.354 13.444 1.00 88.44 85 ASP A N 1
ATOM 655 C CA . ASP A 1 85 ? -25.387 -2.747 12.260 1.00 88.44 85 ASP A CA 1
ATOM 656 C C . ASP A 1 85 ? -24.484 -3.387 11.193 1.00 88.44 85 ASP A C 1
ATOM 658 O O . ASP A 1 85 ? -23.440 -3.922 11.543 1.00 88.44 85 ASP A O 1
ATOM 662 N N . ASN A 1 86 ? -24.932 -3.430 9.934 1.00 93.50 86 ASN A N 1
ATOM 663 C CA . ASN A 1 86 ? -24.314 -4.073 8.756 1.00 93.50 86 ASN A CA 1
ATOM 664 C C . ASN A 1 86 ? -22.790 -4.329 8.807 1.00 93.50 86 ASN A C 1
ATOM 666 O O . ASN A 1 86 ? -22.060 -3.501 9.345 1.00 93.50 86 ASN A O 1
ATOM 670 N N . PRO A 1 87 ? -22.272 -5.363 8.112 1.00 95.44 87 PRO A N 1
ATOM 671 C CA . PRO A 1 87 ? -20.845 -5.690 8.112 1.00 95.44 87 PRO A CA 1
ATOM 672 C C . PRO A 1 87 ? -19.908 -4.478 7.959 1.00 95.44 87 PRO A C 1
ATOM 674 O O . PRO A 1 87 ? -20.079 -3.648 7.061 1.00 95.44 87 PRO A O 1
ATOM 677 N N . LYS A 1 88 ? -18.907 -4.392 8.839 1.00 97.38 88 LYS A N 1
ATOM 678 C CA . LYS A 1 88 ? -17.910 -3.318 8.912 1.00 97.38 88 LYS A CA 1
ATOM 679 C C . LYS A 1 88 ? -16.509 -3.846 8.648 1.00 97.38 88 LYS A C 1
ATOM 681 O O . LYS A 1 88 ? -16.191 -5.005 8.913 1.00 97.38 88 LYS A O 1
ATOM 686 N N . GLU A 1 89 ? -15.655 -2.954 8.160 1.00 97.88 89 GLU A N 1
ATOM 687 C CA . GLU A 1 89 ? -14.262 -3.255 7.840 1.00 97.88 89 GLU A CA 1
ATOM 688 C C . GLU A 1 89 ? -13.322 -2.270 8.543 1.00 97.88 89 GLU A C 1
ATOM 690 O O . GLU A 1 89 ? -13.522 -1.056 8.481 1.00 97.88 89 GLU A O 1
ATOM 695 N N . ILE A 1 90 ? -12.271 -2.788 9.177 1.00 98.00 90 ILE A N 1
ATOM 696 C CA . ILE A 1 90 ? -11.084 -2.010 9.542 1.00 98.00 90 ILE A CA 1
ATOM 697 C C . ILE A 1 90 ? -9.976 -2.438 8.583 1.00 98.00 90 ILE A C 1
ATOM 699 O O . ILE A 1 90 ? -9.530 -3.585 8.616 1.00 98.00 90 ILE A O 1
ATOM 703 N N . LEU A 1 91 ? -9.570 -1.524 7.708 1.00 98.19 91 LEU A N 1
ATOM 704 C CA . LEU A 1 91 ? -8.629 -1.756 6.621 1.00 98.19 91 LEU A CA 1
ATOM 705 C C . LEU A 1 91 ? -7.303 -1.036 6.889 1.00 98.19 91 LEU A C 1
ATOM 707 O O . LEU A 1 91 ? -7.254 0.192 6.892 1.00 98.19 91 LEU A O 1
ATOM 711 N N . MET A 1 92 ? -6.223 -1.800 7.019 1.00 98.00 92 MET A N 1
ATOM 712 C CA . MET A 1 92 ? -4.856 -1.301 6.861 1.00 98.00 92 MET A CA 1
ATOM 713 C C . MET A 1 92 ? -4.455 -1.423 5.398 1.00 98.00 92 MET A C 1
ATOM 715 O O . MET A 1 92 ? -4.577 -2.502 4.810 1.00 98.00 92 MET A O 1
ATOM 719 N N . GLN A 1 93 ? -3.969 -0.339 4.808 1.00 97.81 93 GLN A N 1
ATOM 720 C CA . GLN A 1 93 ? -3.633 -0.288 3.393 1.00 97.81 93 GLN A CA 1
ATOM 721 C C . GLN A 1 93 ? -2.227 0.263 3.169 1.00 97.81 93 GLN A C 1
ATOM 723 O O . GLN A 1 93 ? -1.858 1.313 3.683 1.00 97.81 93 GLN A O 1
ATOM 728 N N . GLY A 1 94 ? -1.440 -0.434 2.357 1.00 97.94 94 GLY A N 1
ATOM 729 C CA . GLY A 1 94 ? -0.168 0.078 1.872 1.00 97.94 94 GLY A CA 1
ATOM 730 C C . GLY A 1 94 ? -0.395 1.033 0.706 1.00 97.94 94 GLY A C 1
ATOM 731 O O . GLY A 1 94 ? -1.252 0.795 -0.146 1.00 97.94 94 GLY A O 1
ATOM 732 N N . SER A 1 95 ? 0.370 2.116 0.635 1.00 97.62 95 SER A N 1
ATOM 733 C CA . SER A 1 95 ? 0.361 2.999 -0.529 1.00 97.62 95 SER A CA 1
ATOM 734 C C . SER A 1 95 ? 0.991 2.323 -1.736 1.00 97.62 95 SER A C 1
ATOM 736 O O . SER A 1 95 ? 2.065 1.722 -1.652 1.00 97.62 95 SER A O 1
ATOM 738 N N . ASN A 1 96 ? 0.340 2.503 -2.876 1.00 98.19 96 ASN A N 1
ATOM 739 C CA . ASN A 1 96 ? 0.854 2.084 -4.169 1.00 98.19 96 ASN A CA 1
ATOM 740 C C . ASN A 1 96 ? 2.130 2.856 -4.514 1.00 98.19 96 ASN A C 1
ATOM 742 O O . ASN A 1 96 ? 2.235 4.055 -4.243 1.00 98.19 96 ASN A O 1
ATOM 746 N N . ALA A 1 97 ? 3.081 2.172 -5.141 1.00 97.44 97 ALA A N 1
ATOM 747 C CA . ALA A 1 97 ? 4.228 2.819 -5.751 1.00 97.44 97 ALA A CA 1
ATOM 748 C C . ALA A 1 97 ? 3.838 3.485 -7.078 1.00 97.44 97 ALA A C 1
ATOM 750 O O . ALA A 1 97 ? 3.041 2.954 -7.855 1.00 97.44 97 ALA A O 1
ATOM 751 N N . GLY A 1 98 ? 4.433 4.649 -7.348 1.00 95.50 98 GLY A N 1
ATOM 752 C CA . GLY A 1 98 ? 4.375 5.272 -8.668 1.00 95.50 98 GLY A CA 1
ATOM 753 C C . GLY A 1 98 ? 5.210 4.499 -9.700 1.00 95.50 98 GLY A C 1
ATOM 754 O O . GLY A 1 98 ? 6.067 3.695 -9.321 1.00 95.50 98 GLY A O 1
ATOM 755 N N . PRO A 1 99 ? 4.985 4.726 -11.004 1.00 96.19 99 PRO A N 1
ATOM 756 C CA . PRO A 1 99 ? 5.839 4.163 -12.047 1.00 96.19 99 PRO A CA 1
ATOM 757 C C . PRO A 1 99 ? 7.262 4.726 -11.950 1.00 96.19 99 PRO A C 1
ATOM 759 O O . PRO A 1 99 ? 7.464 5.842 -11.463 1.00 96.19 99 PRO A O 1
ATOM 762 N N . TYR A 1 100 ? 8.249 3.981 -12.453 1.00 95.88 100 TYR A N 1
ATOM 763 C CA . TYR A 1 100 ? 9.590 4.536 -12.621 1.00 95.88 100 TYR A CA 1
ATOM 764 C C . TYR A 1 100 ? 9.544 5.700 -13.634 1.00 95.88 100 TYR A C 1
ATOM 766 O O . TYR A 1 100 ? 8.944 5.550 -14.703 1.00 95.88 100 TYR A O 1
ATOM 774 N N . PRO A 1 101 ? 10.129 6.872 -13.329 1.00 94.56 101 PRO A N 1
ATOM 775 C CA . PRO A 1 101 ? 9.987 8.048 -14.175 1.00 94.56 101 PRO A CA 1
ATOM 776 C C . PRO A 1 101 ? 10.774 7.936 -15.487 1.00 94.56 101 PRO A C 1
ATOM 778 O O . PRO A 1 101 ? 11.945 7.553 -15.520 1.00 94.56 101 PRO A O 1
ATOM 781 N N . GLY A 1 102 ? 10.134 8.379 -16.570 1.00 95.38 102 GLY A N 1
ATOM 782 C CA . GLY A 1 102 ? 10.764 8.558 -17.876 1.00 95.38 102 GLY A CA 1
ATOM 783 C C . GLY A 1 102 ? 11.134 7.260 -18.595 1.00 95.38 102 GLY A C 1
ATOM 784 O O . GLY A 1 102 ? 10.844 6.152 -18.153 1.00 95.38 102 GLY A O 1
ATOM 785 N N . LYS A 1 103 ? 11.779 7.425 -19.746 1.00 97.12 103 LYS A N 1
ATOM 786 C CA . LYS A 1 103 ? 12.358 6.350 -20.555 1.00 97.12 103 LYS A CA 1
ATOM 787 C C . LYS A 1 103 ? 13.863 6.296 -20.292 1.00 97.12 103 LYS A C 1
ATOM 789 O O . LYS A 1 103 ? 14.474 7.346 -20.080 1.00 97.12 103 LYS A O 1
ATOM 794 N N . ALA A 1 104 ? 14.460 5.109 -20.323 1.00 97.06 104 ALA A N 1
ATOM 795 C CA . ALA A 1 104 ? 15.910 4.982 -20.304 1.00 97.06 104 ALA A CA 1
ATOM 796 C C . ALA A 1 104 ? 16.535 5.623 -21.559 1.00 97.06 104 ALA A C 1
ATOM 798 O O . ALA A 1 104 ? 15.873 5.829 -22.579 1.00 97.06 104 ALA A O 1
ATOM 799 N N . ALA A 1 105 ? 17.813 5.992 -21.462 1.00 97.19 105 ALA A N 1
ATOM 800 C CA . ALA A 1 105 ? 18.486 6.731 -22.522 1.00 97.19 105 ALA A CA 1
ATOM 801 C C . ALA A 1 105 ? 18.638 5.891 -23.797 1.00 97.19 105 ALA A C 1
ATOM 803 O O . ALA A 1 105 ? 19.043 4.728 -23.746 1.00 97.19 105 ALA A O 1
ATOM 804 N N . ASP A 1 106 ? 18.353 6.508 -24.940 1.00 96.06 106 ASP A N 1
ATOM 805 C CA . ASP A 1 106 ? 18.609 5.903 -26.241 1.00 96.06 106 ASP A CA 1
ATOM 806 C C . ASP A 1 106 ? 20.117 5.721 -26.472 1.00 96.06 106 ASP A C 1
ATOM 808 O O . ASP A 1 106 ? 20.968 6.386 -25.872 1.00 96.06 106 ASP A O 1
ATOM 812 N N . SER A 1 107 ? 20.441 4.810 -27.379 1.00 93.69 107 SER A N 1
ATOM 813 C CA . SER A 1 107 ? 21.798 4.520 -27.814 1.00 93.69 107 SER A CA 1
ATOM 814 C C . SER A 1 107 ? 22.539 5.781 -28.286 1.00 93.69 107 SER A C 1
ATOM 816 O O . SER A 1 107 ? 22.102 6.489 -29.197 1.00 93.69 107 SER A O 1
ATOM 818 N N . GLN A 1 108 ? 23.714 6.049 -27.704 1.00 92.44 108 GLN A N 1
ATOM 819 C CA . GLN A 1 108 ? 24.556 7.181 -28.114 1.00 92.44 108 GLN A CA 1
ATOM 820 C C . GLN A 1 108 ? 25.401 6.874 -29.357 1.00 92.44 108 GLN A C 1
ATOM 822 O O . GLN A 1 108 ? 25.723 7.775 -30.137 1.00 92.44 108 GLN A O 1
ATOM 827 N N . THR A 1 109 ? 25.758 5.609 -29.583 1.00 87.12 109 THR A N 1
ATOM 828 C CA . THR A 1 109 ? 26.624 5.176 -30.687 1.00 87.12 109 THR A CA 1
ATOM 829 C C . THR A 1 109 ? 26.064 3.931 -31.360 1.00 87.12 109 THR A C 1
ATOM 831 O O . THR A 1 109 ? 25.362 3.134 -30.758 1.00 87.12 109 THR A O 1
ATOM 834 N N . LEU A 1 110 ? 26.424 3.721 -32.621 1.00 82.25 110 LEU A N 1
ATOM 835 C CA . LEU A 1 110 ? 25.890 2.625 -33.436 1.00 82.25 110 LEU A CA 1
ATOM 836 C C . LEU A 1 110 ? 26.278 1.221 -32.938 1.00 82.25 110 LEU A C 1
ATOM 838 O O . LEU A 1 110 ? 25.715 0.232 -33.386 1.00 82.25 110 LEU A O 1
ATOM 842 N N . THR A 1 111 ? 27.236 1.123 -32.016 1.00 83.81 111 THR A N 1
ATOM 843 C CA . THR A 1 111 ? 27.714 -0.147 -31.454 1.00 83.81 111 THR A CA 1
ATOM 844 C C . THR A 1 111 ? 27.198 -0.420 -30.045 1.00 83.81 111 THR A C 1
ATOM 846 O O . THR A 1 111 ? 27.367 -1.531 -29.547 1.00 83.81 111 THR A O 1
ATOM 849 N N . VAL A 1 112 ? 26.573 0.564 -29.395 1.00 89.50 112 VAL A N 1
ATOM 850 C CA . VAL A 1 112 ? 26.067 0.438 -28.024 1.00 89.50 112 VAL A CA 1
ATOM 851 C C . VAL A 1 112 ? 24.543 0.362 -28.085 1.00 89.50 112 VAL A C 1
ATOM 853 O O . VAL A 1 112 ? 23.941 1.253 -28.678 1.00 89.50 112 VAL A O 1
ATOM 856 N N . PRO A 1 113 ? 23.889 -0.670 -27.529 1.00 91.19 113 PRO A N 1
ATOM 857 C CA . PRO A 1 113 ? 22.430 -0.726 -27.449 1.00 91.19 113 PRO A CA 1
ATOM 858 C C .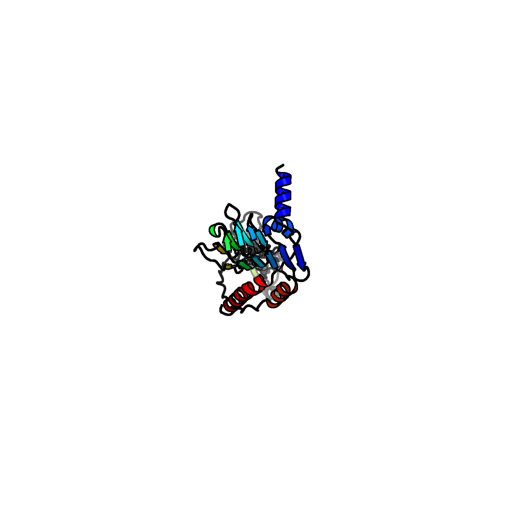 PRO A 1 113 ? 21.821 0.464 -26.695 1.00 91.19 113 PRO A C 1
ATOM 860 O O . PRO A 1 113 ? 22.518 1.189 -25.984 1.00 91.19 113 PRO A O 1
ATOM 863 N N . GLY A 1 114 ? 20.510 0.662 -26.836 1.00 94.25 114 GLY A N 1
ATOM 864 C CA . GLY A 1 114 ? 19.766 1.531 -25.927 1.00 94.25 114 GLY A CA 1
ATOM 865 C C . GLY A 1 114 ? 19.846 1.019 -24.488 1.00 94.25 114 GLY A C 1
ATOM 866 O O . GLY A 1 114 ? 19.984 -0.183 -24.260 1.00 94.25 114 GLY A O 1
ATOM 867 N N . ASN A 1 115 ? 19.782 1.922 -23.510 1.00 96.88 115 ASN A N 1
ATOM 868 C CA . ASN A 1 115 ? 19.915 1.532 -22.110 1.00 96.88 115 ASN A CA 1
ATOM 869 C C . ASN A 1 115 ? 18.734 0.667 -21.653 1.00 96.88 115 ASN A C 1
ATOM 871 O O . ASN A 1 115 ? 17.585 0.898 -22.029 1.00 96.88 115 ASN A O 1
ATOM 875 N N . GLU A 1 116 ? 19.027 -0.292 -20.784 1.00 96.38 116 GLU A N 1
ATOM 876 C CA . GLU A 1 116 ? 18.032 -1.109 -20.091 1.00 96.38 116 GLU A CA 1
ATOM 877 C C . GLU A 1 116 ? 17.142 -0.245 -19.184 1.00 96.38 116 GLU A C 1
ATOM 879 O O . GLU A 1 116 ? 17.599 0.737 -18.591 1.00 96.38 116 GLU A O 1
ATOM 884 N N . GLY A 1 117 ? 15.870 -0.620 -19.056 1.00 97.31 117 GLY A N 1
ATOM 885 C CA . GLY A 1 117 ? 14.946 0.006 -18.119 1.00 97.31 117 GLY A CA 1
ATOM 886 C C . GLY A 1 117 ? 15.201 -0.432 -16.674 1.00 97.31 117 GLY A C 1
ATOM 887 O O . GLY A 1 117 ? 15.456 -1.602 -16.389 1.00 97.31 117 GLY A O 1
ATOM 888 N N . HIS A 1 118 ? 15.088 0.497 -15.726 1.00 97.69 118 HIS A N 1
ATOM 889 C CA . HIS A 1 118 ? 15.108 0.177 -14.300 1.00 97.69 118 HIS A CA 1
ATOM 890 C C . HIS A 1 118 ? 13.819 -0.502 -13.822 1.00 97.69 118 HIS A C 1
ATOM 892 O O . HIS A 1 118 ? 12.724 -0.221 -14.307 1.00 97.69 118 HIS A O 1
ATOM 898 N N . ALA A 1 119 ? 13.940 -1.374 -12.819 1.00 97.50 119 ALA A N 1
ATOM 899 C CA . ALA A 1 119 ? 12.781 -1.992 -12.187 1.00 97.50 119 ALA A CA 1
ATOM 900 C C . ALA A 1 119 ? 11.865 -0.951 -11.515 1.00 97.50 119 ALA A C 1
ATOM 902 O O . ALA A 1 119 ? 12.324 0.089 -11.037 1.00 97.50 119 ALA A O 1
ATOM 903 N N . GLY A 1 120 ? 10.569 -1.250 -11.460 1.00 98.06 120 GLY A N 1
ATOM 904 C CA . GLY A 1 120 ? 9.574 -0.407 -10.808 1.00 98.06 120 GLY A CA 1
ATOM 905 C C . GLY A 1 120 ? 9.761 -0.355 -9.291 1.00 98.06 120 GLY A C 1
ATOM 906 O O . GLY A 1 120 ? 10.331 -1.263 -8.681 1.00 98.06 120 GLY A O 1
ATOM 907 N N . TYR A 1 121 ? 9.264 0.711 -8.664 1.00 98.12 121 TYR A N 1
ATOM 908 C CA . TYR A 1 121 ? 9.369 0.868 -7.213 1.00 98.12 121 TYR A CA 1
ATOM 909 C C . TYR A 1 121 ? 8.495 -0.152 -6.465 1.00 98.12 121 TYR A C 1
ATOM 911 O O . TYR A 1 121 ? 7.409 -0.493 -6.938 1.00 98.12 121 TYR A O 1
ATOM 919 N N . PRO A 1 122 ? 8.928 -0.648 -5.294 1.00 98.06 122 PRO A N 1
ATOM 920 C CA . PRO A 1 122 ? 8.120 -1.557 -4.491 1.00 98.06 122 PRO A CA 1
ATOM 921 C C . PRO A 1 122 ? 6.903 -0.842 -3.889 1.00 98.06 122 PRO A C 1
ATOM 923 O O . PRO A 1 122 ? 6.998 0.314 -3.476 1.00 98.06 122 PRO A O 1
ATOM 926 N N . GLY A 1 123 ? 5.771 -1.539 -3.791 1.00 98.25 123 GLY A N 1
ATOM 927 C CA . GLY A 1 123 ? 4.608 -1.058 -3.044 1.00 98.25 123 GLY A CA 1
ATOM 928 C C . GLY A 1 123 ? 4.877 -1.026 -1.537 1.00 98.25 123 GLY A C 1
ATOM 929 O O . GLY A 1 123 ? 5.666 -1.819 -1.021 1.00 98.25 123 GLY A O 1
ATOM 930 N N . ASN A 1 124 ? 4.212 -0.127 -0.808 1.00 98.06 124 ASN A N 1
ATOM 931 C CA . ASN A 1 124 ? 4.399 -0.024 0.641 1.00 98.06 124 ASN A CA 1
ATOM 932 C C . ASN A 1 124 ? 3.659 -1.133 1.393 1.00 98.06 124 ASN A C 1
ATOM 934 O O . ASN A 1 124 ? 2.617 -1.628 0.957 1.00 98.06 124 ASN A O 1
ATOM 938 N N . ASN A 1 125 ? 4.177 -1.502 2.561 1.00 97.62 125 ASN A N 1
ATOM 939 C CA . ASN A 1 125 ? 3.499 -2.441 3.449 1.00 97.62 125 ASN A CA 1
ATOM 940 C C . ASN A 1 125 ? 2.266 -1.787 4.090 1.00 97.62 125 ASN A C 1
ATOM 942 O O . ASN A 1 125 ? 2.248 -0.587 4.344 1.00 97.62 125 ASN A O 1
ATOM 946 N N . ALA A 1 126 ? 1.251 -2.593 4.394 1.00 95.31 126 ALA A N 1
ATOM 947 C CA . ALA A 1 126 ? -0.007 -2.104 4.965 1.00 95.31 126 ALA A CA 1
ATOM 948 C C . ALA A 1 126 ? 0.097 -1.605 6.412 1.00 95.31 126 ALA A C 1
ATOM 950 O O . ALA A 1 126 ? -0.633 -0.700 6.811 1.00 95.31 126 ALA A O 1
ATOM 951 N N . GLY A 1 127 ? 0.990 -2.226 7.187 1.00 94.31 127 GLY A N 1
ATOM 952 C CA . GLY A 1 127 ? 1.085 -2.057 8.632 1.00 94.31 127 GLY A CA 1
ATOM 953 C C . GLY A 1 127 ? 0.159 -2.991 9.424 1.00 94.31 127 GLY A C 1
ATOM 954 O O . GLY A 1 127 ? -0.625 -3.763 8.863 1.00 94.31 127 GLY A O 1
ATOM 955 N N . ASN A 1 128 ? 0.330 -2.983 10.745 1.00 97.06 128 ASN A N 1
ATOM 956 C CA . ASN A 1 128 ? -0.194 -4.020 11.646 1.00 97.06 128 ASN A CA 1
ATOM 957 C C . ASN A 1 128 ? -1.469 -3.561 12.365 1.00 97.06 128 ASN A C 1
ATOM 959 O O . ASN A 1 128 ? -1.601 -2.377 12.664 1.00 97.06 128 ASN A O 1
ATOM 963 N N . ILE A 1 129 ? -2.349 -4.507 12.698 1.00 97.69 129 ILE A N 1
ATOM 964 C CA . ILE A 1 129 ? -3.491 -4.307 13.598 1.00 97.69 129 ILE A CA 1
ATOM 965 C C . ILE A 1 129 ? -3.260 -5.113 14.875 1.00 97.69 129 ILE A C 1
ATOM 967 O O . ILE A 1 129 ? -3.048 -6.325 14.812 1.00 97.69 129 ILE A O 1
ATOM 971 N N . LEU A 1 130 ? -3.393 -4.464 16.026 1.00 95.94 130 LEU A N 1
ATOM 972 C CA . LEU A 1 130 ? -3.545 -5.107 17.324 1.00 95.94 130 LEU A CA 1
ATOM 973 C C . LEU A 1 130 ? -4.911 -4.736 17.902 1.00 95.94 130 LEU A C 1
ATOM 975 O O . LEU A 1 130 ? -5.179 -3.564 18.142 1.00 95.94 130 LEU A O 1
ATOM 979 N N . LEU A 1 131 ? -5.764 -5.726 18.147 1.00 97.12 131 LEU A N 1
ATOM 980 C CA . LEU A 1 131 ? -7.052 -5.555 18.811 1.00 97.12 131 LEU A CA 1
ATOM 981 C C . LEU A 1 131 ? -7.030 -6.293 20.149 1.00 97.12 131 LEU A C 1
ATOM 983 O O . LEU A 1 131 ? -6.885 -7.517 20.181 1.00 97.12 131 LEU A O 1
ATOM 987 N N . LEU A 1 132 ? -7.191 -5.545 21.237 1.00 95.00 132 LEU A N 1
ATOM 988 C CA . LEU A 1 132 ? -7.282 -6.046 22.604 1.00 95.00 132 LEU A CA 1
ATOM 989 C C . LEU A 1 132 ? -8.642 -5.658 23.184 1.00 95.00 132 LEU A C 1
ATOM 991 O O . LEU A 1 132 ? -8.947 -4.469 23.312 1.00 95.00 132 LEU A O 1
ATOM 995 N N . ALA A 1 133 ? -9.449 -6.655 23.543 1.00 95.19 133 ALA A N 1
ATOM 996 C CA . ALA A 1 133 ? -10.726 -6.419 24.202 1.00 95.19 133 ALA A CA 1
ATOM 997 C C . ALA A 1 133 ? -11.100 -7.507 25.209 1.00 95.19 133 ALA A C 1
ATOM 999 O O . ALA A 1 133 ? -10.605 -8.630 25.142 1.00 95.19 133 ALA A O 1
ATOM 1000 N N . ASN A 1 134 ? -12.014 -7.206 26.135 1.00 93.88 134 ASN A N 1
ATOM 1001 C CA . ASN A 1 134 ? -12.618 -8.263 26.948 1.00 93.88 134 ASN A CA 1
ATOM 1002 C C . ASN A 1 134 ? -13.761 -8.936 26.188 1.00 93.88 134 ASN A C 1
ATOM 1004 O O . ASN A 1 134 ? -13.896 -10.151 26.272 1.00 93.88 134 ASN A O 1
ATOM 1008 N N . ASP A 1 135 ? -14.548 -8.166 25.436 1.00 94.62 135 ASP A N 1
ATOM 1009 C CA . ASP A 1 135 ? -15.706 -8.655 24.689 1.00 94.62 135 ASP A CA 1
ATOM 1010 C C . ASP A 1 135 ? -15.849 -7.958 23.324 1.00 94.62 135 ASP A C 1
ATOM 1012 O O . ASP A 1 135 ? -15.558 -6.765 23.190 1.00 94.62 135 ASP A O 1
ATOM 1016 N N . VAL A 1 136 ? -16.325 -8.695 22.319 1.00 95.12 136 VAL A N 1
ATOM 1017 C CA . VAL A 1 136 ? -16.652 -8.175 20.984 1.00 95.12 136 VAL A CA 1
ATOM 1018 C C . VAL A 1 136 ? -18.091 -8.556 20.651 1.00 95.12 136 VAL A C 1
ATOM 1020 O O . VAL A 1 136 ? -18.401 -9.713 20.388 1.00 95.12 136 VAL A O 1
ATOM 1023 N N . ILE A 1 137 ? -18.973 -7.562 20.637 1.00 94.69 137 ILE A N 1
ATOM 1024 C CA . ILE A 1 137 ? -20.406 -7.706 20.386 1.00 94.69 137 ILE A CA 1
ATOM 1025 C C . ILE A 1 137 ? -20.645 -7.676 18.872 1.00 94.69 137 ILE A C 1
ATOM 1027 O O . ILE A 1 137 ? -20.343 -6.673 18.222 1.00 94.69 137 ILE A O 1
ATOM 1031 N N . ARG A 1 138 ? -21.247 -8.751 18.339 1.00 94.50 138 ARG A N 1
ATOM 1032 C CA . ARG A 1 138 ? -21.466 -9.011 16.896 1.00 94.50 138 ARG A CA 1
ATOM 1033 C C . ARG A 1 138 ? -20.155 -9.170 16.095 1.00 94.50 138 ARG A C 1
ATOM 1035 O O . ARG A 1 138 ? -19.938 -8.455 15.115 1.00 94.50 138 ARG A O 1
ATOM 1042 N N . PRO A 1 139 ? -19.249 -10.086 16.497 1.00 95.38 139 PRO A N 1
ATOM 1043 C CA . PRO A 1 139 ? -17.926 -10.226 15.878 1.00 95.38 139 PRO A CA 1
ATOM 1044 C C . PRO A 1 139 ? -17.987 -10.726 14.426 1.00 95.38 139 PRO A C 1
ATOM 1046 O O . PRO A 1 139 ? -17.085 -10.448 13.640 1.00 95.38 139 PRO A O 1
ATOM 1049 N N . ASP A 1 140 ? -19.062 -11.418 14.048 1.00 94.50 140 ASP A N 1
ATOM 1050 C CA . ASP A 1 140 ? -19.347 -11.902 12.694 1.00 94.50 140 ASP A CA 1
ATOM 1051 C C . ASP A 1 140 ? -19.552 -10.770 11.671 1.00 94.50 140 ASP A C 1
ATOM 1053 O O . ASP A 1 140 ? -19.357 -10.975 10.463 1.00 94.50 140 ASP A O 1
ATOM 1057 N N . LEU A 1 141 ? -19.889 -9.574 12.167 1.00 96.25 141 LEU A N 1
ATOM 1058 C CA . LEU A 1 141 ? -20.032 -8.349 11.389 1.00 96.25 141 LEU A CA 1
ATOM 1059 C C . LEU A 1 141 ? -18.718 -7.566 11.266 1.00 96.25 141 LEU A C 1
ATOM 1061 O O . LEU A 1 141 ? -18.686 -6.593 10.518 1.00 96.25 141 LEU A O 1
ATOM 1065 N N . LEU A 1 142 ? -17.634 -7.959 11.946 1.00 97.31 142 LEU A N 1
ATOM 1066 C CA . LEU A 1 142 ? -16.334 -7.297 11.825 1.00 97.31 142 LEU A CA 1
ATOM 1067 C C . LEU A 1 142 ? -15.402 -8.057 10.883 1.00 97.31 142 LEU A C 1
ATOM 1069 O O . LEU A 1 142 ? -15.138 -9.245 11.070 1.00 97.31 142 LEU A O 1
ATOM 1073 N N . THR A 1 143 ? -14.822 -7.339 9.924 1.00 98.12 143 THR A N 1
ATOM 1074 C CA . THR A 1 143 ? -13.665 -7.807 9.154 1.00 98.12 143 THR A CA 1
ATOM 1075 C C . THR A 1 143 ? -12.467 -6.899 9.403 1.00 98.12 143 THR A C 1
ATOM 1077 O O . THR A 1 143 ? -12.531 -5.691 9.190 1.00 98.12 143 THR A O 1
ATOM 1080 N N . LEU A 1 144 ? -11.354 -7.481 9.836 1.00 98.06 144 LEU A N 1
ATOM 1081 C CA . LEU A 1 144 ? -10.057 -6.818 9.893 1.00 98.06 144 LEU A CA 1
ATOM 1082 C C . LEU A 1 144 ? -9.266 -7.212 8.653 1.00 98.06 144 LEU A C 1
ATOM 1084 O O . LEU A 1 144 ? -9.068 -8.398 8.385 1.00 98.06 144 LEU A O 1
ATOM 1088 N N . ARG A 1 145 ? -8.797 -6.234 7.887 1.00 98.31 145 ARG A N 1
ATOM 1089 C CA . ARG A 1 145 ? -8.091 -6.494 6.638 1.00 98.31 145 ARG A CA 1
ATOM 1090 C C . ARG A 1 145 ? -6.787 -5.719 6.575 1.00 98.31 145 ARG A C 1
ATOM 1092 O O . ARG A 1 145 ? -6.739 -4.552 6.937 1.00 98.31 145 ARG A O 1
ATOM 1099 N N . SER A 1 146 ? -5.737 -6.367 6.087 1.00 98.00 146 SER A N 1
ATOM 1100 C CA . SER A 1 146 ? -4.434 -5.754 5.842 1.00 98.00 146 SER A CA 1
ATOM 1101 C C . SER A 1 146 ? -4.007 -6.046 4.405 1.00 98.00 146 SER A C 1
ATOM 1103 O O . SER A 1 146 ? -3.896 -7.210 4.018 1.00 98.00 146 SER A O 1
ATOM 1105 N N . VAL A 1 147 ? -3.841 -5.002 3.590 1.00 98.62 147 VAL A N 1
ATOM 1106 C CA . VAL A 1 147 ? -3.567 -5.108 2.146 1.00 98.62 147 VAL A CA 1
ATOM 1107 C C . VAL A 1 147 ? -2.341 -4.284 1.790 1.00 98.62 147 VAL A C 1
ATOM 1109 O O . VAL A 1 147 ? -2.356 -3.066 1.950 1.00 98.62 147 VAL A O 1
ATOM 1112 N N . GLY A 1 148 ? -1.279 -4.927 1.308 1.00 98.44 148 GLY A N 1
ATOM 1113 C CA . GLY A 1 148 ? -0.099 -4.206 0.827 1.00 98.44 148 GLY A CA 1
ATOM 1114 C C . GLY A 1 148 ? -0.390 -3.375 -0.428 1.00 98.44 148 GLY A C 1
ATOM 1115 O O . GLY A 1 148 ? -1.300 -3.687 -1.196 1.00 98.44 148 GLY A O 1
ATOM 1116 N N . GLY A 1 149 ? 0.380 -2.310 -0.641 1.00 98.44 149 GLY A N 1
ATOM 1117 C CA . GLY A 1 149 ? 0.248 -1.447 -1.815 1.00 98.44 149 GLY A CA 1
ATOM 1118 C C . GLY A 1 149 ? 0.744 -2.126 -3.088 1.00 98.44 149 GLY A C 1
ATOM 1119 O O . GLY A 1 149 ? 1.601 -3.007 -3.035 1.00 98.44 149 GLY A O 1
ATOM 1120 N N . SER A 1 150 ? 0.238 -1.720 -4.250 1.00 98.56 150 SER A N 1
ATOM 1121 C CA . SER A 1 150 ? 0.738 -2.236 -5.527 1.00 98.56 150 SER A CA 1
ATOM 1122 C C . SER A 1 150 ? 2.171 -1.779 -5.796 1.00 98.56 150 SER A C 1
ATOM 1124 O O . SER A 1 150 ? 2.545 -0.650 -5.466 1.00 98.56 150 SER A O 1
ATOM 1126 N N . GLY A 1 151 ? 2.959 -2.635 -6.441 1.00 98.50 151 GLY A N 1
ATOM 1127 C CA . GLY A 1 151 ? 4.233 -2.227 -7.019 1.00 98.50 151 GLY A CA 1
ATOM 1128 C C . GLY A 1 151 ? 4.046 -1.263 -8.192 1.00 98.50 151 GLY A C 1
ATOM 1129 O O . GLY A 1 151 ? 3.002 -1.247 -8.847 1.00 98.50 151 GLY A O 1
ATOM 1130 N N . GLY A 1 152 ? 5.058 -0.442 -8.446 1.00 98.19 152 GLY A N 1
ATOM 1131 C CA . GLY A 1 152 ? 5.097 0.499 -9.558 1.00 98.19 152 GLY A CA 1
ATOM 1132 C C . GLY A 1 152 ? 5.491 -0.178 -10.867 1.00 98.19 152 GLY A C 1
ATOM 1133 O O . GLY A 1 152 ? 6.186 -1.196 -10.871 1.00 98.19 152 GLY A O 1
ATOM 1134 N N . ARG A 1 153 ? 5.084 0.407 -11.995 1.00 98.12 153 ARG A N 1
ATOM 1135 C CA . ARG A 1 153 ? 5.520 -0.050 -13.321 1.00 98.12 153 ARG A CA 1
ATOM 1136 C C . ARG A 1 153 ? 7.034 0.139 -13.498 1.00 98.12 153 ARG A C 1
ATOM 1138 O O . ARG A 1 153 ? 7.577 1.159 -13.063 1.00 98.12 153 ARG A O 1
ATOM 1145 N N . GLY A 1 154 ? 7.693 -0.826 -14.138 1.00 97.88 154 GLY A N 1
ATOM 1146 C CA . GLY A 1 154 ? 9.090 -0.713 -14.562 1.00 97.88 154 GLY A CA 1
ATOM 1147 C C . GLY A 1 154 ? 9.314 0.377 -15.612 1.00 97.88 154 GLY A C 1
ATOM 1148 O O . GLY A 1 154 ? 8.388 0.815 -16.291 1.00 97.88 154 GLY A O 1
ATOM 1149 N N . GLN A 1 155 ? 10.553 0.839 -15.738 1.00 98.25 155 GLN A N 1
ATOM 1150 C CA . GLN A 1 155 ? 10.932 1.854 -16.714 1.00 98.25 155 GLN A CA 1
ATOM 1151 C C . GLN A 1 155 ? 10.974 1.262 -18.124 1.00 98.25 155 GLN A C 1
ATOM 1153 O O . GLN A 1 155 ? 11.488 0.162 -18.327 1.00 98.25 155 GLN A O 1
ATOM 1158 N N . ASN A 1 156 ? 10.515 2.018 -19.117 1.00 97.62 156 ASN A N 1
ATOM 1159 C CA . ASN A 1 156 ? 10.718 1.651 -20.516 1.00 97.62 156 ASN A CA 1
ATOM 1160 C C . ASN A 1 156 ? 12.198 1.791 -20.896 1.00 97.62 156 ASN A C 1
ATOM 1162 O O . ASN A 1 156 ? 12.852 2.756 -20.491 1.00 97.62 156 ASN A O 1
ATOM 1166 N N . ALA A 1 157 ? 12.713 0.863 -21.697 1.00 97.62 157 ALA A N 1
ATOM 1167 C CA . ALA A 1 157 ? 14.096 0.905 -22.163 1.00 97.62 157 ALA A CA 1
ATOM 1168 C C . ALA A 1 157 ? 14.340 2.000 -23.215 1.00 97.62 157 ALA A C 1
ATOM 1170 O O . ALA A 1 157 ? 13.411 2.513 -23.841 1.00 97.62 157 ALA A O 1
ATOM 1171 N N . GLY A 1 158 ? 15.614 2.317 -23.441 1.00 96.81 158 GLY A N 1
ATOM 1172 C CA . GLY A 1 158 ? 16.095 3.170 -24.520 1.00 96.81 158 GLY A CA 1
ATOM 1173 C C . GLY A 1 158 ? 16.075 2.455 -25.868 1.00 96.81 158 GLY A C 1
ATOM 1174 O O . GLY A 1 158 ? 16.307 1.248 -25.953 1.00 96.81 158 GLY A O 1
ATOM 1175 N N . ASN A 1 159 ? 15.833 3.200 -26.942 1.00 95.44 159 ASN A N 1
ATOM 1176 C CA . ASN A 1 159 ? 15.907 2.682 -28.305 1.00 95.44 159 ASN A CA 1
ATOM 1177 C C . ASN A 1 159 ? 17.361 2.511 -28.751 1.00 95.44 159 ASN A C 1
ATOM 1179 O O . ASN A 1 159 ? 18.267 3.211 -28.294 1.00 95.44 159 ASN A O 1
ATOM 1183 N N . GLY A 1 160 ? 17.558 1.611 -29.705 1.00 91.19 160 GLY A N 1
ATOM 1184 C CA . GLY A 1 160 ? 18.760 1.572 -30.515 1.00 91.19 160 GLY A CA 1
ATOM 1185 C C . GLY A 1 160 ? 18.833 2.755 -31.479 1.00 91.19 160 GLY A C 1
ATOM 1186 O O . GLY A 1 160 ? 17.879 3.511 -31.663 1.00 91.19 160 GLY A O 1
ATOM 1187 N N . ARG A 1 161 ? 19.992 2.913 -32.106 1.00 90.00 161 ARG A N 1
ATOM 1188 C CA . ARG A 1 161 ? 20.290 3.953 -33.083 1.00 90.00 161 ARG A CA 1
ATOM 1189 C C . ARG A 1 161 ? 20.251 3.357 -34.482 1.00 90.00 161 ARG A C 1
ATOM 1191 O O . ARG A 1 161 ? 20.836 2.299 -34.717 1.00 90.00 161 ARG A O 1
ATOM 1198 N N . ASP A 1 162 ? 19.591 4.053 -35.402 1.00 86.75 162 ASP A N 1
ATOM 1199 C CA . ASP A 1 162 ? 19.534 3.666 -36.812 1.00 86.75 162 ASP A CA 1
ATOM 1200 C C . ASP A 1 162 ? 20.934 3.541 -37.414 1.00 86.75 162 ASP A C 1
ATOM 1202 O O . ASP A 1 162 ? 21.813 4.365 -37.150 1.00 86.75 162 ASP A O 1
ATOM 1206 N N . GLY A 1 163 ? 21.123 2.528 -38.257 1.00 81.75 163 GLY A N 1
ATOM 1207 C CA . GLY A 1 163 ? 22.364 2.335 -38.994 1.00 81.75 163 GLY A CA 1
ATOM 1208 C C . GLY A 1 163 ? 22.634 3.518 -39.920 1.00 81.75 163 GLY A C 1
ATOM 1209 O O . GLY A 1 163 ? 21.714 4.148 -40.438 1.00 81.75 163 GLY A O 1
ATOM 1210 N N . VAL A 1 164 ? 23.906 3.815 -40.171 1.00 79.69 164 VAL A N 1
ATOM 1211 C CA . VAL A 1 164 ? 24.292 4.872 -41.114 1.00 79.69 164 VAL A CA 1
ATOM 1212 C C . VAL A 1 164 ? 24.719 4.212 -42.416 1.00 79.69 164 VAL A C 1
ATOM 1214 O O . VAL A 1 164 ? 25.697 3.459 -42.428 1.00 79.69 164 VAL A O 1
ATOM 1217 N N . ALA A 1 165 ? 24.006 4.495 -43.516 1.00 68.69 165 ALA A N 1
ATOM 1218 C CA . ALA A 1 165 ? 24.483 4.099 -44.836 1.00 68.69 165 ALA A CA 1
ATOM 1219 C C . ALA A 1 165 ? 25.864 4.701 -45.043 1.00 68.69 165 ALA A C 1
ATOM 1221 O O . ALA A 1 165 ? 26.076 5.904 -44.846 1.00 68.69 165 ALA A O 1
ATOM 1222 N N . SER A 1 166 ? 26.805 3.869 -45.472 1.00 61.31 166 SER A N 1
ATOM 1223 C CA . SER A 1 166 ? 28.057 4.412 -45.940 1.00 61.31 166 SER A CA 1
ATOM 1224 C C . SER A 1 166 ? 27.772 5.363 -47.101 1.00 61.31 166 SER A C 1
ATOM 1226 O O . SER A 1 166 ? 27.177 4.989 -48.114 1.00 61.31 166 SER A O 1
ATOM 1228 N N . SER A 1 167 ? 28.181 6.627 -46.958 1.00 53.91 167 SER A N 1
ATOM 1229 C CA . SER A 1 167 ? 28.389 7.444 -48.139 1.00 53.91 167 SER A CA 1
ATOM 1230 C C . SER A 1 167 ? 29.488 6.741 -48.925 1.00 53.91 167 SER A C 1
ATOM 1232 O O . SER A 1 167 ? 30.626 6.641 -48.450 1.00 53.91 167 SER A O 1
ATOM 1234 N N . TYR A 1 168 ? 29.146 6.197 -50.097 1.00 52.75 168 TYR A N 1
ATOM 1235 C CA . TYR A 1 168 ? 30.168 5.873 -51.083 1.00 52.75 168 TYR A CA 1
ATOM 1236 C C . TYR A 1 168 ? 31.055 7.113 -51.178 1.00 52.75 168 TYR A C 1
ATOM 1238 O O . TYR A 1 168 ? 30.504 8.221 -51.265 1.00 52.75 168 TYR A O 1
ATOM 1246 N N . PRO A 1 169 ? 32.394 6.995 -51.133 1.00 48.34 169 PRO A N 1
ATOM 1247 C CA . PRO A 1 169 ? 33.180 8.100 -51.638 1.00 48.34 169 PRO A CA 1
ATOM 1248 C C . PRO A 1 169 ? 32.617 8.377 -53.030 1.00 48.34 169 PRO A C 1
ATOM 1250 O O . PRO A 1 169 ? 32.467 7.459 -53.842 1.00 48.34 169 PRO A O 1
ATOM 1253 N N . SER A 1 170 ? 32.214 9.624 -53.268 1.00 49.50 170 SER A N 1
ATOM 1254 C CA . SER A 1 170 ? 32.036 10.146 -54.618 1.00 49.50 170 SER A CA 1
ATOM 1255 C C . SER A 1 170 ? 33.154 9.550 -55.461 1.00 49.50 170 SER A C 1
ATOM 1257 O O . SER A 1 170 ? 34.304 9.766 -55.080 1.00 49.50 170 SER A O 1
ATOM 1259 N N . ILE A 1 171 ? 32.815 8.720 -56.463 1.00 52.03 171 ILE A N 1
ATOM 1260 C CA . ILE A 1 171 ? 33.757 7.894 -57.238 1.00 52.03 171 ILE A CA 1
ATOM 1261 C C . ILE A 1 171 ? 35.029 8.709 -57.459 1.00 52.03 171 ILE A C 1
ATOM 1263 O O . ILE A 1 171 ? 35.046 9.666 -58.233 1.00 52.03 171 ILE A O 1
ATOM 1267 N N . GLY A 1 172 ? 36.047 8.397 -56.661 1.00 47.47 172 GLY A N 1
ATOM 1268 C CA . GLY A 1 172 ? 37.242 9.210 -56.561 1.00 47.47 172 GLY A CA 1
ATOM 1269 C C . GLY A 1 172 ? 38.133 8.837 -57.719 1.00 47.47 172 GLY A C 1
ATOM 1270 O O . GLY A 1 172 ? 38.885 7.887 -57.590 1.00 47.47 172 GLY A O 1
ATOM 1271 N N . ALA A 1 173 ? 37.990 9.568 -58.824 1.00 52.03 173 ALA A N 1
ATOM 1272 C CA . ALA A 1 173 ? 38.848 9.563 -60.005 1.00 52.03 173 ALA A CA 1
ATOM 1273 C C . ALA A 1 173 ? 39.090 8.196 -60.684 1.00 52.03 173 ALA A C 1
ATOM 1275 O O . ALA A 1 173 ? 39.613 7.238 -60.122 1.00 52.03 173 ALA A O 1
ATOM 1276 N N . VAL A 1 174 ? 38.813 8.136 -61.987 1.00 52.84 174 VAL A N 1
ATOM 1277 C CA . VAL A 1 174 ? 39.399 7.101 -62.847 1.00 52.84 174 VAL A CA 1
ATOM 1278 C C . VAL A 1 174 ? 40.900 7.390 -62.934 1.00 52.84 174 VAL A C 1
ATOM 1280 O O . VAL A 1 174 ? 41.310 8.300 -63.652 1.00 52.84 174 VAL A O 1
ATOM 1283 N N . ILE A 1 175 ? 41.723 6.660 -62.180 1.00 52.38 175 ILE A N 1
ATOM 1284 C CA . ILE A 1 175 ? 43.183 6.780 -62.272 1.00 52.38 175 ILE A CA 1
ATOM 1285 C C . ILE A 1 175 ? 43.634 5.983 -63.499 1.00 52.38 175 ILE A C 1
ATOM 1287 O O . ILE A 1 175 ? 43.593 4.753 -63.506 1.00 52.38 175 ILE A O 1
ATOM 1291 N N . MET A 1 176 ? 44.043 6.686 -64.557 1.00 51.62 176 MET A N 1
ATOM 1292 C CA . MET A 1 176 ? 44.694 6.078 -65.719 1.00 51.62 176 MET A CA 1
ATOM 1293 C C . MET A 1 176 ? 46.197 5.976 -65.441 1.00 51.62 176 MET A C 1
ATOM 1295 O O . MET A 1 176 ? 46.880 6.992 -65.360 1.00 51.62 176 MET A O 1
ATOM 1299 N N . GLY A 1 177 ? 46.714 4.758 -65.274 1.00 55.81 177 GLY A N 1
ATOM 1300 C CA . GLY A 1 177 ? 48.131 4.497 -65.016 1.00 55.81 177 GLY A CA 1
ATOM 1301 C C . GLY A 1 177 ? 48.514 3.056 -65.350 1.00 55.81 177 GLY A C 1
ATOM 1302 O O . GLY A 1 177 ? 47.645 2.215 -65.590 1.00 55.81 177 GLY A O 1
ATOM 1303 N N . SER A 1 178 ? 49.817 2.766 -65.396 1.00 57.09 178 SER A N 1
ATOM 1304 C CA . SER A 1 178 ? 50.307 1.404 -65.625 1.00 57.09 178 SER A CA 1
ATOM 1305 C C . SER A 1 178 ? 49.843 0.484 -64.480 1.00 57.09 178 SER A C 1
ATOM 1307 O O . SER A 1 178 ? 49.841 0.866 -63.309 1.00 57.09 178 SER A O 1
ATOM 1309 N N . ALA A 1 179 ? 49.389 -0.728 -64.816 1.00 55.78 179 ALA A N 1
ATOM 1310 C CA . ALA A 1 179 ? 48.628 -1.595 -63.907 1.00 55.78 179 ALA A CA 1
ATOM 1311 C C . ALA A 1 179 ? 49.363 -2.011 -62.612 1.00 55.78 179 ALA A C 1
ATOM 1313 O O . ALA A 1 179 ? 48.716 -2.517 -61.702 1.00 55.78 179 ALA A O 1
ATOM 1314 N N . GLY A 1 180 ? 50.687 -1.830 -62.527 1.00 57.88 180 GLY A N 1
ATOM 1315 C CA . GLY A 1 180 ? 51.500 -2.262 -61.385 1.00 57.88 180 GLY A CA 1
ATOM 1316 C C . GLY A 1 180 ? 51.609 -1.245 -60.242 1.00 57.88 180 GLY A C 1
ATOM 1317 O O . GLY A 1 180 ? 51.523 -1.629 -59.081 1.00 57.88 180 GLY A O 1
ATOM 1318 N N . GLU A 1 181 ? 51.768 0.049 -60.537 1.00 56.75 181 GLU A N 1
ATOM 1319 C CA . GLU A 1 181 ? 52.057 1.069 -59.505 1.00 56.75 181 GLU A CA 1
ATOM 1320 C C . GLU A 1 181 ? 50.792 1.579 -58.802 1.00 56.75 181 GLU A C 1
ATOM 1322 O O . GLU A 1 181 ? 50.776 1.799 -57.589 1.00 56.75 181 GLU A O 1
ATOM 1327 N N . VAL A 1 182 ? 49.698 1.712 -59.555 1.00 56.81 182 VAL A N 1
ATOM 1328 C CA . VAL A 1 182 ? 48.410 2.181 -59.024 1.00 56.81 182 VAL A CA 1
ATOM 1329 C C . VAL A 1 182 ? 47.771 1.116 -58.120 1.00 56.81 182 VAL A C 1
ATOM 1331 O O . VAL A 1 182 ? 47.110 1.453 -57.143 1.00 56.81 182 VAL A O 1
ATOM 1334 N N . ASP A 1 183 ? 48.017 -0.169 -58.379 1.00 59.41 183 ASP A N 1
ATOM 1335 C CA . ASP A 1 183 ? 47.428 -1.273 -57.617 1.00 59.41 183 ASP A CA 1
ATOM 1336 C C . ASP A 1 183 ? 47.971 -1.347 -56.177 1.00 59.41 183 ASP A C 1
ATOM 1338 O O . ASP A 1 183 ? 47.202 -1.499 -55.227 1.00 59.41 183 ASP A O 1
ATOM 1342 N N . GLN A 1 184 ? 49.281 -1.149 -55.988 1.00 61.19 184 GLN A N 1
ATOM 1343 C CA . GLN A 1 184 ? 49.904 -1.156 -54.660 1.00 61.19 184 GLN A CA 1
ATOM 1344 C C . GLN A 1 184 ? 49.509 0.084 -53.839 1.00 61.19 184 GLN A C 1
ATOM 1346 O O . GLN A 1 184 ? 49.164 -0.033 -52.663 1.00 61.19 184 GLN A O 1
ATOM 1351 N N . HIS A 1 185 ? 49.516 1.275 -54.453 1.00 58.78 185 HIS A N 1
ATOM 1352 C CA . HIS A 1 185 ? 49.169 2.522 -53.765 1.00 58.78 185 HIS A CA 1
ATOM 1353 C C . HIS A 1 185 ? 47.701 2.538 -53.314 1.00 58.78 185 HIS A C 1
ATOM 1355 O O . HIS A 1 185 ? 47.404 2.942 -52.193 1.00 58.78 185 HIS A O 1
ATOM 1361 N N . VAL A 1 186 ? 46.783 2.049 -54.151 1.00 60.31 186 VAL A N 1
ATOM 1362 C CA . VAL A 1 186 ? 45.344 2.042 -53.857 1.00 60.31 186 VAL A CA 1
ATOM 1363 C C . VAL A 1 186 ? 44.983 0.993 -52.796 1.00 60.31 186 VAL A C 1
ATOM 1365 O O . VAL A 1 186 ? 44.209 1.290 -51.882 1.00 60.31 186 VAL A O 1
ATOM 1368 N N . ARG A 1 187 ? 45.602 -0.196 -52.829 1.00 60.66 187 ARG A N 1
ATOM 1369 C CA . ARG A 1 187 ? 45.419 -1.215 -51.777 1.00 60.66 187 ARG A CA 1
ATOM 1370 C C . ARG A 1 187 ? 45.948 -0.757 -50.418 1.00 60.66 187 ARG A C 1
ATOM 1372 O O . ARG A 1 187 ? 45.285 -0.993 -49.412 1.00 60.66 187 ARG A O 1
ATOM 1379 N N . ASN A 1 188 ? 47.080 -0.047 -50.383 1.00 62.97 188 ASN A N 1
ATOM 1380 C CA . ASN A 1 188 ? 47.657 0.488 -49.141 1.00 62.97 188 ASN A CA 1
ATOM 1381 C C . ASN A 1 188 ? 46.744 1.510 -48.431 1.00 62.97 188 ASN A C 1
ATOM 1383 O O . ASN A 1 188 ? 46.926 1.755 -47.242 1.00 62.97 188 ASN A O 1
ATOM 1387 N N . HIS A 1 189 ? 45.749 2.073 -49.128 1.00 59.59 189 HIS A N 1
ATOM 1388 C CA . HIS A 1 189 ? 44.765 3.009 -48.571 1.00 59.59 189 HIS A CA 1
ATOM 1389 C C . HIS A 1 189 ? 43.379 2.373 -48.331 1.00 59.59 189 HIS A C 1
ATOM 1391 O O . HIS A 1 189 ? 42.403 3.090 -48.119 1.00 59.59 189 HIS A O 1
ATOM 1397 N N . GLY A 1 190 ? 43.269 1.036 -48.358 1.00 56.91 190 GLY A N 1
ATOM 1398 C CA . GLY A 1 190 ? 42.041 0.314 -47.990 1.00 56.91 190 GLY A CA 1
ATOM 1399 C C . GLY A 1 190 ? 40.951 0.270 -49.070 1.00 56.91 190 GLY A C 1
ATOM 1400 O O . GLY A 1 190 ? 39.781 0.043 -48.761 1.00 56.91 190 GLY A O 1
ATOM 1401 N N . PHE A 1 191 ? 41.306 0.491 -50.337 1.00 62.62 191 PHE A N 1
ATOM 1402 C CA . PHE A 1 191 ? 40.378 0.384 -51.464 1.00 62.62 191 PHE A CA 1
ATOM 1403 C C . PHE A 1 191 ? 40.425 -1.017 -52.088 1.00 62.62 191 PHE A C 1
ATOM 1405 O O . PHE A 1 191 ? 41.495 -1.596 -52.285 1.00 62.62 191 PHE A O 1
ATOM 1412 N N . GLU A 1 192 ? 39.260 -1.540 -52.467 1.00 60.41 192 GLU A N 1
ATOM 1413 C CA . GLU A 1 192 ? 39.170 -2.702 -53.350 1.00 60.41 192 GLU A CA 1
ATOM 1414 C C . GLU A 1 192 ? 39.362 -2.240 -54.797 1.00 60.41 192 GLU A C 1
ATOM 1416 O O . GLU A 1 192 ? 38.658 -1.349 -55.280 1.00 60.41 192 GLU A O 1
ATOM 1421 N N . VAL A 1 193 ? 40.337 -2.838 -55.486 1.00 62.16 193 VAL A N 1
ATOM 1422 C CA . VAL A 1 193 ? 40.630 -2.552 -56.894 1.00 62.16 193 VAL A CA 1
ATOM 1423 C C . VAL A 1 193 ? 40.018 -3.639 -57.761 1.00 62.16 193 VAL A C 1
ATOM 1425 O O . VAL A 1 193 ? 40.381 -4.812 -57.667 1.00 62.16 193 VAL A O 1
ATOM 1428 N N . HIS A 1 194 ? 39.109 -3.249 -58.649 1.00 61.94 194 HIS A N 1
ATOM 1429 C CA . HIS A 1 194 ? 38.562 -4.130 -59.671 1.00 61.94 194 HIS A CA 1
ATOM 1430 C C . HIS A 1 194 ? 39.105 -3.740 -61.044 1.00 61.94 194 HIS A C 1
ATOM 1432 O O . HIS A 1 194 ? 38.979 -2.594 -61.481 1.00 61.94 194 HIS A O 1
ATOM 1438 N N . ARG A 1 195 ? 39.680 -4.714 -61.753 1.00 61.97 195 ARG A N 1
ATOM 1439 C CA . ARG A 1 195 ? 40.149 -4.529 -63.128 1.00 61.97 195 ARG A CA 1
ATOM 1440 C C . ARG A 1 195 ? 39.002 -4.756 -64.112 1.00 61.97 195 ARG A C 1
ATOM 1442 O O . ARG A 1 195 ? 38.384 -5.820 -64.109 1.00 61.97 195 ARG A O 1
ATOM 1449 N N . ALA A 1 196 ? 38.734 -3.774 -64.967 1.00 57.22 196 ALA A N 1
ATOM 1450 C CA . ALA A 1 196 ? 37.735 -3.848 -66.031 1.00 57.22 196 ALA A CA 1
ATOM 1451 C C . ALA A 1 196 ? 38.384 -3.457 -67.370 1.00 57.22 196 ALA A C 1
ATOM 1453 O O . ALA A 1 196 ? 38.336 -2.303 -67.790 1.00 57.22 196 ALA A O 1
ATOM 1454 N N . GLY A 1 197 ? 39.025 -4.424 -68.035 1.00 67.25 197 GLY A N 1
ATOM 1455 C CA . GLY A 1 197 ? 39.845 -4.160 -69.224 1.00 67.25 197 GLY A CA 1
ATOM 1456 C C . GLY A 1 197 ? 41.128 -3.403 -68.865 1.00 67.25 197 GLY A C 1
ATOM 1457 O O . GLY A 1 197 ? 41.862 -3.830 -67.971 1.00 67.25 197 GLY A O 1
ATOM 1458 N N . ASP A 1 198 ? 41.366 -2.276 -69.541 1.00 61.47 198 ASP A N 1
ATOM 1459 C CA . ASP A 1 198 ? 42.520 -1.391 -69.307 1.00 61.47 198 ASP A CA 1
ATOM 1460 C C . ASP A 1 198 ? 42.298 -0.401 -68.148 1.00 61.47 198 ASP A C 1
ATOM 1462 O O . ASP A 1 198 ? 43.196 0.358 -67.794 1.00 61.47 198 ASP A O 1
ATOM 1466 N N . TYR A 1 199 ? 41.111 -0.417 -67.531 1.00 52.84 199 TYR A N 1
ATOM 1467 C CA . TYR A 1 199 ? 40.752 0.465 -66.424 1.00 52.84 199 TYR A CA 1
ATOM 1468 C C . TYR A 1 199 ? 40.867 -0.248 -65.077 1.00 52.84 199 TYR A C 1
ATOM 1470 O O . TYR A 1 199 ? 40.476 -1.413 -64.928 1.00 52.84 199 TYR A O 1
ATOM 1478 N N . MET A 1 200 ? 41.338 0.491 -64.073 1.00 54.94 200 MET A N 1
ATOM 1479 C CA . MET A 1 200 ? 41.255 0.098 -62.672 1.00 54.94 200 MET A CA 1
ATOM 1480 C C . MET A 1 200 ? 40.223 0.967 -61.966 1.00 54.94 200 MET A C 1
ATOM 1482 O O . MET A 1 200 ? 40.286 2.193 -62.014 1.00 54.94 200 MET A O 1
ATOM 1486 N N . VAL A 1 201 ? 39.249 0.316 -61.339 1.00 58.34 201 VAL A N 1
ATOM 1487 C CA . VAL A 1 201 ? 38.232 0.975 -60.524 1.00 58.34 201 VAL A CA 1
ATOM 1488 C C . VAL A 1 201 ? 38.591 0.729 -59.071 1.00 58.34 201 VAL A C 1
ATOM 1490 O O . VAL A 1 201 ? 38.581 -0.415 -58.622 1.00 58.34 201 VAL A O 1
ATOM 1493 N N . ALA A 1 202 ? 38.916 1.801 -58.359 1.00 55.50 202 ALA A N 1
ATOM 1494 C CA . ALA A 1 202 ? 39.085 1.786 -56.918 1.00 55.50 202 ALA A CA 1
ATOM 1495 C C . ALA A 1 202 ? 37.736 2.093 -56.263 1.00 55.50 202 ALA A C 1
ATOM 1497 O O . ALA A 1 202 ? 37.137 3.138 -56.519 1.00 55.50 202 ALA A O 1
ATOM 1498 N N . SER A 1 203 ? 37.250 1.200 -55.411 1.00 58.06 203 SER A N 1
ATOM 1499 C CA . SER A 1 203 ? 36.110 1.472 -54.535 1.00 58.06 203 SER A CA 1
ATOM 1500 C C . SER A 1 203 ? 36.563 1.373 -53.092 1.00 58.06 203 SER A C 1
ATOM 1502 O O . SER A 1 203 ? 37.187 0.380 -52.721 1.00 58.06 203 SER A O 1
ATOM 1504 N N . SER A 1 204 ? 36.260 2.373 -52.260 1.00 54.53 204 SER A N 1
ATOM 1505 C CA . SER A 1 204 ? 36.466 2.181 -50.826 1.00 54.53 204 SER A CA 1
ATOM 1506 C C . SER A 1 204 ? 35.334 1.312 -50.300 1.00 54.53 204 SER A C 1
ATOM 1508 O O . SER A 1 204 ? 34.153 1.562 -50.567 1.00 54.53 204 SER A O 1
ATOM 1510 N N . LYS A 1 205 ? 35.690 0.280 -49.539 1.00 55.94 205 LYS A N 1
ATOM 1511 C CA . LYS A 1 205 ? 34.733 -0.379 -48.660 1.00 55.94 205 LYS A CA 1
ATOM 1512 C C . LYS A 1 205 ? 34.558 0.527 -47.456 1.00 55.94 205 LYS A C 1
ATOM 1514 O O . LYS A 1 205 ? 35.271 0.415 -46.467 1.00 55.94 205 LYS A O 1
ATOM 1519 N N . LYS A 1 206 ? 33.621 1.465 -47.540 1.00 59.81 206 LYS A N 1
ATOM 1520 C CA . LYS A 1 206 ? 33.079 2.038 -46.317 1.00 59.81 206 LYS A CA 1
ATOM 1521 C C . LYS A 1 206 ? 31.988 1.080 -45.861 1.00 59.81 206 LYS A C 1
ATOM 1523 O O . LYS A 1 206 ? 30.937 0.979 -46.495 1.00 59.81 206 LYS A O 1
ATOM 1528 N N . GLU A 1 207 ? 32.313 0.288 -44.847 1.00 62.16 207 GLU A N 1
ATOM 1529 C CA . GLU A 1 207 ? 31.383 -0.681 -44.280 1.00 62.16 207 GLU A CA 1
ATOM 1530 C C . GLU A 1 207 ? 30.129 0.046 -43.796 1.00 62.16 207 GLU A C 1
ATOM 1532 O O . GLU A 1 207 ? 30.200 1.147 -43.240 1.00 62.16 207 GLU A O 1
ATOM 1537 N N . ASN A 1 208 ? 28.968 -0.549 -44.062 1.00 67.06 208 ASN A N 1
ATOM 1538 C CA . ASN A 1 208 ? 27.737 -0.075 -43.452 1.00 67.06 208 ASN A CA 1
ATOM 1539 C C . ASN A 1 208 ? 27.857 -0.247 -41.955 1.00 67.06 208 ASN A C 1
ATOM 1541 O O . ASN A 1 208 ? 28.179 -1.339 -41.485 1.00 67.06 208 ASN A O 1
ATOM 1545 N N . VAL A 1 209 ? 27.552 0.811 -41.215 1.00 72.88 209 VAL A N 1
ATOM 1546 C CA . VAL A 1 209 ? 27.443 0.667 -39.776 1.00 72.88 209 VAL A CA 1
ATOM 1547 C C . VAL A 1 209 ? 26.037 0.171 -39.481 1.00 72.88 209 VAL A C 1
ATOM 1549 O O . VAL A 1 209 ? 25.053 0.851 -39.785 1.00 72.88 209 VAL A O 1
ATOM 1552 N N . LEU A 1 210 ? 25.963 -1.050 -38.957 1.00 79.19 210 LEU A N 1
ATOM 1553 C CA . LEU A 1 210 ? 24.710 -1.694 -38.580 1.00 79.19 210 LEU A CA 1
ATOM 1554 C C . LEU A 1 210 ? 23.985 -0.873 -37.499 1.00 79.19 210 LEU A C 1
ATOM 1556 O O . LEU A 1 210 ? 24.640 -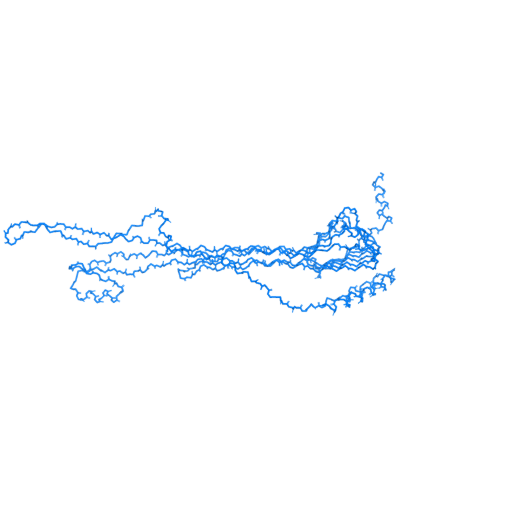0.159 -36.735 1.00 79.19 210 LEU A O 1
ATOM 1560 N N . PRO A 1 211 ? 22.646 -0.949 -37.441 1.00 84.94 211 PRO A N 1
ATOM 1561 C CA . PRO A 1 211 ? 21.900 -0.360 -36.336 1.00 84.94 211 PRO A CA 1
ATOM 1562 C C . PRO A 1 211 ? 22.261 -1.027 -35.003 1.00 84.94 211 PRO A C 1
ATOM 1564 O O . PRO A 1 211 ? 22.644 -2.200 -34.974 1.00 84.94 211 PRO A O 1
ATOM 1567 N N . SER A 1 212 ? 22.074 -0.306 -33.896 1.00 87.75 212 SER A N 1
ATOM 1568 C CA . SER A 1 212 ? 22.153 -0.894 -32.553 1.00 87.75 212 SER A CA 1
ATOM 1569 C C . SER A 1 212 ? 20.787 -1.401 -32.080 1.00 87.75 212 SER A C 1
ATOM 1571 O O . SER A 1 212 ? 19.740 -0.956 -32.547 1.00 87.75 212 SER A O 1
ATOM 1573 N N . ASN A 1 213 ? 20.780 -2.349 -31.142 1.00 89.50 213 ASN A N 1
ATOM 1574 C CA . ASN A 1 213 ? 19.549 -2.876 -30.543 1.00 89.50 213 ASN A CA 1
ATOM 1575 C C . ASN A 1 213 ? 18.958 -1.898 -29.512 1.00 89.50 213 ASN A C 1
ATOM 1577 O O . ASN A 1 213 ? 19.674 -1.054 -28.974 1.00 89.50 213 ASN A O 1
ATOM 1581 N N . GLY A 1 214 ? 17.667 -2.028 -29.204 1.00 92.62 2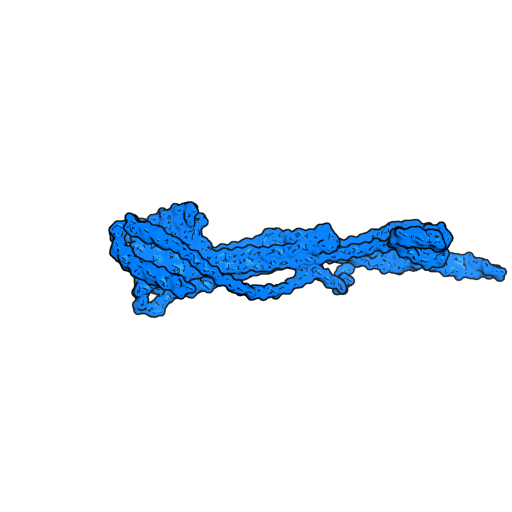14 GLY A N 1
ATOM 1582 C CA . GLY A 1 214 ? 17.077 -1.390 -28.023 1.00 92.62 214 GLY A CA 1
ATOM 1583 C C . GLY A 1 214 ? 17.417 -2.156 -26.742 1.00 92.62 214 GLY A C 1
ATOM 1584 O O . GLY A 1 214 ? 17.839 -3.312 -26.809 1.00 92.62 214 GLY A O 1
ATOM 1585 N N . GLY A 1 215 ? 17.234 -1.512 -25.590 1.00 93.12 215 GLY A N 1
ATOM 1586 C CA . GLY A 1 215 ? 17.331 -2.177 -24.285 1.00 93.12 215 GLY A CA 1
ATOM 1587 C C . GLY A 1 215 ? 16.082 -3.008 -23.960 1.00 93.12 215 GLY A C 1
ATOM 1588 O O . GLY A 1 215 ? 15.044 -2.866 -24.608 1.00 93.12 215 GLY A O 1
ATOM 1589 N N . ASN A 1 216 ? 16.132 -3.846 -22.927 1.00 94.31 216 ASN A N 1
ATOM 1590 C CA . ASN A 1 216 ? 14.949 -4.482 -22.341 1.00 94.31 216 ASN A CA 1
ATOM 1591 C C . ASN A 1 216 ? 14.248 -3.535 -21.362 1.00 94.31 216 ASN A C 1
ATOM 1593 O O . ASN A 1 216 ? 14.878 -2.723 -20.681 1.00 94.31 216 ASN A O 1
ATOM 1597 N N . GLY A 1 217 ? 12.925 -3.651 -21.269 1.00 94.31 217 GLY A N 1
ATOM 1598 C CA . GLY A 1 217 ? 12.152 -2.923 -20.271 1.00 94.31 217 GLY A CA 1
ATOM 1599 C C . GLY A 1 217 ? 12.458 -3.413 -18.856 1.00 94.31 217 GLY A C 1
ATOM 1600 O O . GLY A 1 217 ? 12.803 -4.575 -18.638 1.00 94.31 217 GLY A O 1
ATOM 1601 N N . GLY A 1 218 ? 12.320 -2.524 -17.877 1.00 95.75 218 GLY A N 1
ATOM 1602 C CA . GLY A 1 218 ? 12.514 -2.877 -16.477 1.00 95.75 218 GLY A CA 1
ATOM 1603 C C . GLY A 1 218 ? 11.395 -3.773 -15.951 1.00 95.75 218 GLY A C 1
ATOM 1604 O O . GLY A 1 218 ? 10.236 -3.624 -16.327 1.00 95.75 218 GLY A O 1
ATOM 1605 N N . ALA A 1 219 ? 11.707 -4.687 -15.034 1.00 96.94 219 ALA A N 1
ATOM 1606 C CA . ALA A 1 219 ? 10.678 -5.480 -14.363 1.00 96.94 219 ALA A CA 1
ATOM 1607 C C . ALA A 1 219 ? 9.727 -4.589 -13.541 1.00 96.94 219 ALA A C 1
ATOM 1609 O O . ALA A 1 219 ? 10.121 -3.539 -13.036 1.00 96.94 219 ALA A O 1
ATOM 1610 N N . GLY A 1 220 ? 8.479 -5.012 -13.355 1.00 97.00 220 GLY A N 1
ATOM 1611 C CA . GLY A 1 220 ? 7.571 -4.326 -12.440 1.00 97.00 220 GLY A CA 1
ATOM 1612 C C . GLY A 1 220 ? 7.979 -4.498 -10.981 1.00 97.00 220 GLY A C 1
ATOM 1613 O O . GLY A 1 220 ? 8.486 -5.554 -10.589 1.00 97.00 220 GLY A O 1
ATOM 1614 N N . GLY A 1 221 ? 7.759 -3.459 -10.176 1.00 97.62 221 GLY A N 1
ATOM 1615 C CA . GLY A 1 221 ? 8.101 -3.463 -8.758 1.00 97.62 221 GLY A CA 1
ATOM 1616 C C . GLY A 1 221 ? 7.281 -4.494 -7.979 1.00 97.62 221 GLY A C 1
ATOM 1617 O O . GLY A 1 221 ? 6.119 -4.729 -8.318 1.00 97.62 221 GLY A O 1
ATOM 1618 N N . PRO A 1 222 ? 7.837 -5.128 -6.935 1.00 97.69 222 PRO A N 1
ATOM 1619 C CA . PRO A 1 222 ? 7.075 -6.062 -6.116 1.00 97.69 222 PRO A CA 1
ATOM 1620 C C . PRO A 1 222 ? 5.975 -5.321 -5.346 1.00 97.69 222 PRO A C 1
ATOM 1622 O O . PRO A 1 222 ? 6.150 -4.174 -4.931 1.00 97.69 222 PRO A O 1
ATOM 1625 N N . GLY A 1 223 ? 4.835 -5.976 -5.136 1.00 97.75 223 GLY A N 1
ATOM 1626 C CA . GLY A 1 223 ? 3.803 -5.442 -4.255 1.00 97.75 223 GLY A CA 1
ATOM 1627 C C . GLY A 1 223 ? 4.215 -5.485 -2.783 1.00 97.75 223 GLY A C 1
ATOM 1628 O O . GLY A 1 223 ? 5.047 -6.295 -2.367 1.00 97.75 223 GLY A O 1
ATOM 1629 N N . GLY A 1 224 ? 3.625 -4.598 -1.988 1.00 97.94 224 GLY A N 1
ATOM 1630 C CA . GLY A 1 224 ? 3.854 -4.515 -0.553 1.00 97.94 224 GLY A CA 1
ATOM 1631 C C . GLY A 1 224 ? 3.289 -5.719 0.195 1.00 97.94 224 GLY A C 1
ATOM 1632 O O . GLY A 1 224 ? 2.333 -6.367 -0.238 1.00 97.94 224 GLY A O 1
ATOM 1633 N N . ARG A 1 225 ? 3.858 -6.017 1.361 1.00 97.69 225 ARG A N 1
ATOM 1634 C CA . ARG A 1 225 ? 3.380 -7.102 2.224 1.00 97.69 225 ARG A CA 1
ATOM 1635 C C . ARG A 1 225 ? 2.164 -6.650 3.042 1.00 97.69 225 ARG A C 1
ATOM 1637 O O . ARG A 1 225 ? 2.099 -5.482 3.450 1.00 97.69 225 ARG A O 1
ATOM 1644 N N . PRO A 1 226 ? 1.213 -7.554 3.334 1.00 97.31 226 PRO A N 1
ATOM 1645 C CA . PRO A 1 226 ? 0.236 -7.288 4.375 1.00 97.31 226 PRO A CA 1
ATOM 1646 C C . PRO A 1 226 ? 0.959 -7.232 5.723 1.00 97.31 226 PRO A C 1
ATOM 1648 O O . PRO A 1 226 ? 1.971 -7.905 5.924 1.00 97.31 226 PRO A O 1
ATOM 1651 N N . GLY A 1 227 ? 0.443 -6.440 6.654 1.00 94.25 227 GLY A N 1
ATOM 1652 C CA . GLY A 1 227 ? 0.887 -6.497 8.040 1.00 94.25 227 GLY A CA 1
ATOM 1653 C C . GLY A 1 227 ? 0.124 -7.543 8.842 1.00 94.25 227 GLY A C 1
ATOM 1654 O O . GLY A 1 227 ? -0.847 -8.146 8.376 1.00 94.25 227 GLY A O 1
ATOM 1655 N N . HIS A 1 228 ? 0.589 -7.767 10.063 1.00 94.81 228 HIS A N 1
ATOM 1656 C CA . HIS A 1 228 ? 0.032 -8.744 10.987 1.00 94.81 228 HIS A CA 1
ATOM 1657 C C . HIS A 1 228 ? -1.261 -8.233 11.615 1.00 94.81 228 HIS A C 1
ATOM 1659 O O . HIS A 1 228 ? -1.373 -7.056 11.953 1.00 94.81 228 HIS A O 1
ATOM 1665 N N . ILE A 1 229 ? -2.230 -9.131 11.783 1.00 95.75 229 ILE A N 1
ATOM 1666 C CA . ILE A 1 229 ? -3.482 -8.855 12.485 1.00 95.75 229 ILE A CA 1
ATOM 1667 C C . ILE A 1 229 ? -3.515 -9.755 13.713 1.00 95.75 229 ILE A C 1
ATOM 1669 O O . ILE A 1 229 ? -3.584 -10.976 13.588 1.00 95.75 229 ILE A O 1
ATOM 1673 N N . VAL A 1 230 ? -3.459 -9.151 14.894 1.00 93.69 230 VAL A N 1
ATOM 1674 C CA . VAL A 1 230 ? -3.517 -9.854 16.175 1.00 93.69 230 VAL A CA 1
ATOM 1675 C C . VAL A 1 230 ? -4.794 -9.447 16.888 1.00 93.69 230 VAL A C 1
ATOM 1677 O O . VAL A 1 230 ? -5.015 -8.271 17.160 1.00 93.69 230 VAL A O 1
ATOM 1680 N N . VAL A 1 231 ? -5.629 -10.433 17.205 1.00 93.94 231 VAL A N 1
ATOM 1681 C CA . VAL A 1 231 ? -6.880 -10.243 17.943 1.00 93.94 231 VAL A CA 1
ATOM 1682 C C . VAL A 1 231 ? -6.793 -11.043 19.236 1.00 93.94 231 VAL A C 1
ATOM 1684 O O . VAL A 1 231 ? -6.576 -12.254 19.204 1.00 93.94 231 VAL A O 1
ATOM 1687 N N . LYS A 1 232 ? -6.944 -10.372 20.378 1.00 92.69 232 LYS A N 1
ATOM 1688 C CA . LYS A 1 232 ? -7.030 -11.001 21.699 1.00 92.69 232 LYS A CA 1
ATOM 1689 C C . LYS A 1 232 ? -8.317 -10.539 22.370 1.00 92.69 232 LYS A C 1
ATOM 1691 O O . LYS A 1 232 ? -8.453 -9.362 22.703 1.00 92.69 232 LYS A O 1
ATOM 1696 N N . VAL A 1 233 ? -9.251 -11.472 22.549 1.00 92.19 233 VAL A N 1
ATOM 1697 C CA . VAL A 1 233 ? -10.519 -11.238 23.246 1.00 92.19 233 VAL A CA 1
ATOM 1698 C C . VAL A 1 233 ? -10.594 -12.166 24.456 1.00 92.19 233 VAL A C 1
ATOM 1700 O O . VAL A 1 233 ? -10.370 -13.365 24.318 1.00 92.19 233 VAL A O 1
ATOM 1703 N N . LYS A 1 234 ? -10.859 -11.631 25.653 1.00 88.88 234 LYS A N 1
ATOM 1704 C CA . LYS A 1 234 ? -10.882 -12.429 26.899 1.00 88.88 234 LYS A CA 1
ATOM 1705 C C . LYS A 1 234 ? -12.085 -13.380 26.952 1.00 88.88 234 LYS A C 1
ATOM 1707 O O . LYS A 1 234 ? -11.925 -14.571 27.202 1.00 88.88 234 LYS A O 1
ATOM 1712 N N . ASN A 1 235 ? -13.283 -12.869 26.680 1.00 82.81 235 ASN A N 1
ATOM 1713 C CA . ASN A 1 235 ? -14.539 -13.604 26.797 1.00 82.81 235 ASN A CA 1
ATOM 1714 C C . ASN A 1 235 ? -14.993 -14.126 25.427 1.00 82.81 235 ASN A C 1
ATOM 1716 O O . ASN A 1 235 ? -15.929 -13.611 24.822 1.00 82.81 235 ASN A O 1
ATOM 1720 N N . HIS A 1 236 ? -14.347 -15.183 24.932 1.00 66.75 236 HIS A N 1
ATOM 1721 C CA . HIS A 1 236 ? -14.801 -15.918 23.744 1.00 66.75 236 HIS A CA 1
ATOM 1722 C C . HIS A 1 236 ? -15.998 -16.831 24.078 1.00 66.75 236 HIS A C 1
ATOM 1724 O O . HIS A 1 236 ? -15.909 -18.052 24.001 1.00 66.75 236 HIS A O 1
ATOM 1730 N N . ALA A 1 237 ? -17.132 -16.257 24.489 1.00 57.56 237 ALA A N 1
ATOM 1731 C CA . ALA A 1 237 ? -18.315 -17.040 24.871 1.00 57.56 237 ALA A CA 1
ATOM 1732 C C . ALA A 1 237 ? -19.053 -17.667 23.669 1.00 57.56 237 ALA A C 1
ATOM 1734 O O . ALA A 1 237 ? -19.882 -18.556 23.839 1.00 57.56 237 ALA A O 1
ATOM 1735 N N . SER A 1 238 ? -18.751 -17.235 22.443 1.00 53.84 238 SER A N 1
ATOM 1736 C CA . SER A 1 238 ? -19.311 -17.800 21.216 1.00 53.84 238 SER A CA 1
ATOM 1737 C C . SER A 1 238 ? -18.186 -17.982 20.204 1.00 53.84 238 SER A C 1
ATOM 1739 O O . SER A 1 238 ? -17.386 -17.073 20.006 1.00 53.84 238 SER A O 1
ATOM 1741 N N . GLY A 1 239 ? -18.089 -19.152 19.570 1.00 57.47 239 GLY A N 1
ATOM 1742 C CA . GLY A 1 239 ? -17.040 -19.502 18.599 1.00 57.47 239 GLY A CA 1
ATOM 1743 C C . GLY A 1 239 ? -16.990 -18.644 17.322 1.00 57.47 239 GLY A C 1
ATOM 1744 O O . GLY A 1 239 ? -16.355 -19.041 16.350 1.00 57.47 239 GLY A O 1
ATOM 1745 N N . ASN A 1 240 ? -17.641 -17.479 17.306 1.00 62.91 240 ASN A N 1
ATOM 1746 C CA . ASN A 1 240 ? -17.578 -16.508 16.227 1.00 62.91 240 ASN A CA 1
ATOM 1747 C C . ASN A 1 240 ? -16.327 -15.642 16.405 1.00 62.91 240 ASN A C 1
ATOM 1749 O O . ASN A 1 240 ? -16.279 -14.730 17.230 1.00 62.91 240 ASN A O 1
ATOM 1753 N N . LEU A 1 241 ? -15.297 -15.951 15.622 1.00 83.88 241 LEU A N 1
ATOM 1754 C CA . LEU A 1 241 ? -14.079 -15.154 15.547 1.00 83.88 241 LEU A CA 1
ATOM 1755 C C . LEU A 1 241 ? -14.284 -13.962 14.605 1.00 83.88 241 LEU A C 1
ATOM 1757 O O . LEU A 1 241 ? -14.969 -14.065 13.586 1.00 83.88 241 LEU A O 1
ATOM 1761 N N . VAL A 1 242 ? -13.647 -12.838 14.935 1.00 91.12 242 VAL A N 1
ATOM 1762 C CA . VAL A 1 242 ? -13.511 -11.694 14.024 1.00 91.12 242 VAL A CA 1
ATOM 1763 C C . VAL A 1 242 ? -12.840 -12.173 12.737 1.00 91.12 242 VAL A C 1
ATOM 1765 O O . VAL A 1 242 ? -11.790 -12.818 12.790 1.00 91.12 242 VAL A O 1
ATOM 1768 N N . LYS A 1 243 ? -13.429 -11.862 11.578 1.00 96.06 243 LYS A N 1
ATOM 1769 C CA . LYS A 1 243 ? -12.858 -12.265 10.287 1.00 96.06 243 LYS A CA 1
ATOM 1770 C C . LYS A 1 243 ? -11.575 -11.484 10.041 1.00 96.06 243 LYS A C 1
ATOM 1772 O O . LYS A 1 243 ? -11.555 -10.265 10.200 1.00 96.06 243 LYS A O 1
ATOM 1777 N N . THR A 1 244 ? -10.519 -12.168 9.617 1.00 96.31 244 THR A N 1
ATOM 1778 C CA . THR A 1 244 ? -9.247 -11.535 9.262 1.00 96.31 244 THR A CA 1
ATOM 1779 C C . THR A 1 244 ? -8.864 -11.868 7.826 1.00 96.31 244 THR A C 1
ATOM 1781 O O . THR A 1 244 ? -9.147 -12.956 7.325 1.00 96.31 244 THR A O 1
ATOM 1784 N N . ALA A 1 245 ? -8.238 -10.917 7.138 1.00 97.44 245 ALA A N 1
ATOM 1785 C CA . ALA A 1 245 ? -7.708 -11.124 5.797 1.00 97.44 245 ALA A CA 1
ATOM 1786 C C . ALA A 1 245 ? -6.390 -10.367 5.614 1.00 97.44 245 ALA A C 1
ATOM 1788 O O . ALA A 1 245 ? -6.300 -9.170 5.886 1.00 97.44 245 ALA A O 1
ATOM 1789 N N . GLN A 1 246 ? -5.372 -11.063 5.115 1.00 97.69 246 GLN A N 1
ATOM 1790 C CA . GLN A 1 246 ? -4.054 -10.509 4.821 1.00 97.69 246 GLN A CA 1
ATOM 1791 C C . GLN A 1 246 ? -3.753 -10.748 3.344 1.00 97.69 246 GLN A C 1
ATOM 1793 O O . GLN A 1 246 ? -3.757 -11.887 2.887 1.00 97.69 246 GLN A O 1
ATOM 1798 N N . VAL A 1 247 ? -3.539 -9.675 2.587 1.00 98.06 247 VAL A N 1
ATOM 1799 C CA . VAL A 1 247 ? -3.379 -9.729 1.130 1.00 98.06 247 VAL A CA 1
ATOM 1800 C C . VAL A 1 247 ? -2.107 -8.993 0.717 1.00 98.06 247 VAL A C 1
ATOM 1802 O O . VAL A 1 247 ? -1.908 -7.828 1.062 1.00 98.06 247 VAL A O 1
ATOM 1805 N N . VAL A 1 248 ? -1.239 -9.676 -0.029 1.00 97.81 248 VAL A N 1
ATOM 1806 C CA . VAL A 1 248 ? -0.059 -9.064 -0.658 1.00 97.81 248 VAL A CA 1
ATOM 1807 C C . VAL A 1 248 ? -0.519 -8.149 -1.788 1.00 97.81 248 VAL A C 1
ATOM 1809 O O . VAL A 1 248 ? -1.431 -8.495 -2.539 1.00 97.81 248 VAL A O 1
ATOM 1812 N N . GLY A 1 249 ? 0.094 -6.971 -1.890 1.00 97.88 249 GLY A N 1
ATOM 1813 C CA . GLY A 1 249 ? -0.161 -6.057 -2.994 1.00 97.88 249 GLY A CA 1
ATOM 1814 C C . GLY A 1 249 ? 0.227 -6.696 -4.332 1.00 97.88 249 GLY A C 1
ATOM 1815 O O . GLY A 1 249 ? 1.145 -7.516 -4.382 1.00 97.88 249 GLY A O 1
ATOM 1816 N N . PRO A 1 250 ? -0.447 -6.352 -5.436 1.00 98.06 250 PRO A N 1
ATOM 1817 C CA . PRO A 1 250 ? -0.072 -6.884 -6.738 1.00 98.06 250 PRO A CA 1
ATOM 1818 C C . PRO A 1 250 ? 1.306 -6.358 -7.166 1.00 98.06 250 PRO A C 1
ATOM 1820 O O . PRO A 1 250 ? 1.685 -5.228 -6.840 1.00 98.06 250 PRO A O 1
ATOM 1823 N N . GLN A 1 251 ? 2.050 -7.174 -7.916 1.00 97.94 251 GLN A N 1
ATOM 1824 C CA . GLN A 1 251 ? 3.259 -6.726 -8.606 1.00 97.94 251 GLN A CA 1
ATOM 1825 C C . GLN A 1 251 ? 2.887 -5.680 -9.667 1.00 97.94 251 GLN A C 1
ATOM 1827 O O . GLN A 1 251 ? 1.842 -5.788 -10.309 1.00 97.94 251 GLN A O 1
ATOM 1832 N N . GLY A 1 252 ? 3.737 -4.669 -9.839 1.00 97.50 252 GLY A N 1
ATOM 1833 C CA . GLY A 1 252 ? 3.610 -3.713 -10.931 1.00 97.50 252 GLY A CA 1
ATOM 1834 C C . GLY A 1 252 ? 3.853 -4.365 -12.292 1.00 97.50 252 GLY A C 1
ATOM 1835 O O . GLY A 1 252 ? 4.414 -5.455 -12.399 1.00 97.50 252 GLY A O 1
ATOM 1836 N N . GLU A 1 253 ? 3.455 -3.678 -13.353 1.00 97.81 253 GLU A N 1
ATOM 1837 C CA . GLU A 1 253 ? 3.712 -4.132 -14.721 1.00 97.81 253 GLU A CA 1
ATOM 1838 C C . GLU A 1 253 ? 5.175 -3.900 -15.127 1.00 97.81 253 GLU A C 1
ATOM 1840 O O . GLU A 1 253 ? 5.858 -3.019 -14.600 1.00 97.81 253 GLU A O 1
ATOM 1845 N N . GLY A 1 254 ? 5.666 -4.673 -16.095 1.00 96.12 254 GLY A N 1
ATOM 1846 C CA . GLY A 1 254 ? 6.955 -4.396 -16.727 1.00 96.12 254 GLY A CA 1
ATOM 1847 C C . GLY A 1 254 ? 6.947 -3.090 -17.530 1.00 96.12 254 GLY A C 1
ATOM 1848 O O . GLY A 1 254 ? 5.905 -2.602 -17.979 1.00 96.12 254 GLY A O 1
ATOM 1849 N N . GLY A 1 255 ? 8.131 -2.522 -17.716 1.00 96.12 255 GLY A N 1
ATOM 1850 C CA . GLY A 1 255 ? 8.387 -1.533 -18.750 1.00 96.12 255 GLY A CA 1
ATOM 1851 C C . GLY A 1 255 ? 8.457 -2.191 -20.125 1.00 96.12 255 GLY A C 1
ATOM 1852 O O . GLY A 1 255 ? 8.705 -3.391 -20.255 1.00 96.12 255 GLY A O 1
ATOM 1853 N N . ASP A 1 256 ? 8.253 -1.389 -21.160 1.00 96.75 256 ASP A N 1
ATOM 1854 C CA . ASP A 1 256 ? 8.383 -1.830 -22.544 1.00 96.75 256 ASP A CA 1
ATOM 1855 C C . ASP A 1 256 ? 9.863 -1.881 -22.950 1.00 96.75 256 ASP A C 1
ATOM 1857 O O . ASP A 1 256 ? 10.671 -1.042 -22.536 1.00 96.75 256 ASP A O 1
ATOM 1861 N N . GLY A 1 257 ? 10.221 -2.859 -23.784 1.00 94.50 257 GLY A N 1
ATOM 1862 C CA . GLY A 1 257 ? 11.526 -2.893 -24.441 1.00 94.50 257 GLY A CA 1
ATOM 1863 C C . GLY A 1 257 ? 11.708 -1.720 -25.405 1.00 94.50 257 GLY A C 1
ATOM 1864 O O . GLY A 1 257 ? 10.749 -1.207 -25.985 1.00 94.50 257 GLY A O 1
ATOM 1865 N N . GLY A 1 258 ? 12.954 -1.302 -25.587 1.00 93.50 258 GLY A N 1
ATOM 1866 C CA . GLY A 1 258 ? 13.333 -0.303 -26.570 1.00 93.50 258 GLY A CA 1
ATOM 1867 C C . GLY A 1 258 ? 13.257 -0.860 -27.987 1.00 93.50 258 GLY A C 1
ATOM 1868 O O . GLY A 1 258 ? 13.530 -2.035 -28.240 1.00 93.50 258 GLY A O 1
ATOM 1869 N N . VAL A 1 259 ? 12.921 0.003 -28.939 1.00 93.19 259 VAL A N 1
ATOM 1870 C CA . VAL A 1 259 ? 12.910 -0.355 -30.360 1.00 93.19 259 VAL A CA 1
ATOM 1871 C C . VAL A 1 259 ? 14.355 -0.403 -30.859 1.00 93.19 259 VAL A C 1
ATOM 1873 O O . VAL A 1 259 ? 15.123 0.522 -30.599 1.00 93.19 259 VAL A O 1
ATOM 1876 N N . GLY A 1 260 ? 14.745 -1.469 -31.560 1.00 87.50 260 GLY A N 1
ATOM 1877 C CA . GLY A 1 260 ? 16.038 -1.521 -32.249 1.00 87.50 260 GLY A CA 1
ATOM 1878 C C . GLY A 1 260 ? 16.138 -0.467 -33.353 1.00 87.50 260 GLY A C 1
ATOM 1879 O O . GLY A 1 260 ? 15.132 -0.093 -33.953 1.00 87.50 260 GLY A O 1
ATOM 1880 N N . GLY A 1 261 ? 17.350 0.007 -33.626 1.00 85.81 261 GLY A N 1
ATOM 1881 C CA . GLY A 1 261 ? 17.601 0.891 -34.753 1.00 85.81 261 GLY A CA 1
ATOM 1882 C C . GLY A 1 261 ? 17.241 0.210 -36.071 1.00 85.81 261 GLY A C 1
ATOM 1883 O O . GLY A 1 261 ? 17.399 -1.000 -36.241 1.00 85.81 261 GLY A O 1
ATOM 1884 N N . THR A 1 262 ? 16.781 0.993 -37.031 1.00 82.00 262 THR A N 1
ATOM 1885 C CA . THR A 1 262 ? 16.515 0.518 -38.383 1.00 82.00 262 THR A CA 1
ATOM 1886 C C . THR A 1 262 ? 17.811 0.485 -39.187 1.00 82.00 262 THR A C 1
ATOM 1888 O O . THR A 1 262 ? 18.620 1.415 -39.172 1.00 82.00 262 THR A O 1
ATOM 1891 N N . GLY A 1 263 ? 18.059 -0.621 -39.887 1.00 67.56 263 GLY A N 1
ATOM 1892 C CA . GLY A 1 263 ? 19.147 -0.678 -40.856 1.00 67.56 263 GLY A CA 1
ATOM 1893 C C . GLY A 1 263 ? 18.762 0.099 -42.110 1.00 67.56 263 GLY A C 1
ATOM 1894 O O . GLY A 1 263 ? 17.659 -0.072 -42.627 1.00 67.56 263 GLY A O 1
ATOM 1895 N N . MET A 1 264 ? 19.672 0.909 -42.656 1.00 60.78 264 MET A N 1
ATOM 1896 C CA . MET A 1 264 ? 19.487 1.389 -44.024 1.00 60.78 264 MET A CA 1
ATOM 1897 C C . MET A 1 264 ? 19.662 0.201 -44.975 1.00 60.78 264 MET A C 1
ATOM 1899 O O . MET A 1 264 ? 20.772 -0.306 -45.147 1.00 60.78 264 MET A O 1
ATOM 1903 N N . ALA A 1 265 ? 18.572 -0.251 -45.597 1.00 50.41 265 ALA A N 1
ATOM 1904 C CA . ALA A 1 265 ? 18.635 -1.209 -46.692 1.00 50.41 265 ALA A CA 1
ATOM 1905 C C . ALA A 1 265 ? 19.450 -0.592 -47.839 1.00 50.41 265 ALA A C 1
ATOM 1907 O O . ALA A 1 265 ? 18.964 0.259 -48.585 1.00 50.41 265 ALA A O 1
ATOM 1908 N N . GLN A 1 266 ? 20.714 -0.993 -47.986 1.00 47.25 266 GLN A N 1
ATOM 1909 C CA . GLN A 1 266 ? 21.483 -0.630 -49.168 1.00 47.25 266 GLN A CA 1
ATOM 1910 C C . GLN A 1 266 ? 20.982 -1.444 -50.364 1.00 47.25 266 GLN A C 1
ATOM 1912 O O . GLN A 1 266 ? 21.372 -2.590 -50.576 1.00 47.25 266 GLN A O 1
ATOM 1917 N N . CYS A 1 267 ? 20.148 -0.823 -51.194 1.00 43.22 267 CYS A N 1
ATOM 1918 C CA . CYS A 1 267 ? 19.898 -1.295 -52.550 1.00 43.22 267 CYS A CA 1
ATOM 1919 C C . CYS A 1 267 ? 21.122 -0.990 -53.425 1.00 43.22 267 CYS A C 1
ATOM 1921 O O . CYS A 1 267 ? 21.246 0.094 -53.997 1.00 43.22 267 CYS A O 1
ATOM 1923 N N . ALA A 1 268 ? 22.029 -1.958 -53.553 1.00 41.59 268 ALA A N 1
ATOM 1924 C CA . ALA A 1 268 ? 23.053 -1.935 -54.589 1.00 41.59 268 ALA A CA 1
ATOM 1925 C C . ALA A 1 268 ? 22.455 -2.462 -55.901 1.00 41.59 268 ALA A C 1
ATOM 1927 O O . ALA A 1 268 ? 22.246 -3.667 -56.052 1.00 41.59 268 ALA A O 1
ATOM 1928 N N . ARG A 1 269 ? 22.193 -1.592 -56.884 1.00 42.72 269 ARG A N 1
ATOM 1929 C CA . ARG A 1 269 ? 21.915 -2.049 -58.252 1.00 42.72 269 ARG A CA 1
ATOM 1930 C C . ARG A 1 269 ? 23.231 -2.100 -59.017 1.00 42.72 269 ARG A C 1
ATOM 1932 O O . ARG A 1 269 ? 23.945 -1.115 -59.110 1.00 42.72 269 ARG A O 1
ATOM 1939 N N . LYS A 1 270 ? 23.570 -3.246 -59.598 1.00 42.41 270 LYS A N 1
ATOM 1940 C CA . LYS A 1 270 ? 24.606 -3.352 -60.640 1.00 42.41 270 LYS A CA 1
ATOM 1941 C C . LYS A 1 270 ? 24.017 -2.753 -61.920 1.00 42.41 270 LYS A C 1
ATOM 1943 O O . LYS A 1 270 ? 22.957 -3.209 -62.338 1.00 42.41 270 LYS A O 1
ATOM 1948 N N . HIS A 1 271 ? 24.662 -1.784 -62.559 1.00 41.06 271 HIS A N 1
ATOM 1949 C CA . HIS A 1 271 ? 24.263 -1.317 -63.895 1.00 41.06 271 HIS A CA 1
ATOM 1950 C C . HIS A 1 271 ? 25.423 -1.520 -64.867 1.00 41.06 271 HIS A C 1
ATOM 1952 O O . HIS A 1 271 ? 26.565 -1.535 -64.457 1.00 41.06 271 HIS A O 1
ATOM 1958 N N . TYR A 1 272 ? 25.181 -1.702 -66.156 1.00 45.16 272 TYR A N 1
ATOM 1959 C CA . TYR A 1 272 ? 26.262 -1.781 -67.140 1.00 45.16 272 TYR A CA 1
ATOM 1960 C C . TYR A 1 272 ? 26.059 -0.647 -68.137 1.00 45.16 272 TYR A C 1
ATOM 1962 O O . TYR A 1 272 ? 24.974 -0.532 -68.703 1.00 45.16 272 TYR A O 1
ATOM 1970 N N . SER A 1 273 ? 27.074 0.190 -68.334 1.00 42.00 273 SER A N 1
ATOM 1971 C CA . SER A 1 273 ? 27.068 1.232 -69.360 1.00 42.00 273 SER A CA 1
ATOM 1972 C C . SER A 1 273 ? 27.848 0.721 -70.560 1.00 42.00 273 SER A C 1
ATOM 1974 O O . SER A 1 273 ? 29.018 0.372 -70.432 1.00 42.00 273 SER A O 1
ATOM 1976 N N . CYS A 1 274 ? 27.200 0.616 -71.718 1.00 43.72 274 CYS A N 1
ATOM 1977 C CA . CYS A 1 274 ? 27.829 0.095 -72.926 1.00 43.72 274 CYS A CA 1
ATOM 1978 C C . CYS A 1 274 ? 27.856 1.153 -74.025 1.00 43.72 274 CYS A C 1
ATOM 1980 O O . CYS A 1 274 ? 26.822 1.729 -74.358 1.00 43.72 274 CYS A O 1
ATOM 1982 N N . VAL A 1 275 ? 29.020 1.337 -74.648 1.00 44.66 275 VAL A N 1
ATOM 1983 C CA . VAL A 1 275 ? 29.220 2.242 -75.785 1.00 44.66 275 VAL A CA 1
ATOM 1984 C C . VAL A 1 275 ? 29.594 1.417 -77.018 1.00 44.66 275 VAL A C 1
ATOM 1986 O O . VAL A 1 275 ? 30.354 0.448 -76.938 1.00 44.66 275 VAL A O 1
ATOM 1989 N N . SER A 1 276 ? 29.007 1.755 -78.168 1.00 40.00 276 SER A N 1
ATOM 1990 C CA . SER A 1 276 ? 29.246 1.054 -79.436 1.00 40.00 276 SER A CA 1
ATOM 1991 C C . SER A 1 276 ? 30.202 1.868 -80.300 1.00 40.00 276 SER A C 1
ATOM 1993 O O . SER A 1 276 ? 29.916 3.027 -80.581 1.00 40.00 276 SER A O 1
ATOM 1995 N N . HIS A 1 277 ? 31.295 1.258 -80.755 1.00 47.34 277 HIS A N 1
ATOM 1996 C CA . HIS A 1 277 ? 32.228 1.873 -81.699 1.00 47.34 277 HIS A CA 1
ATOM 1997 C C . HIS A 1 277 ? 32.180 1.154 -83.045 1.00 47.34 277 HIS A C 1
ATOM 1999 O O . HIS A 1 277 ? 32.128 -0.077 -83.096 1.00 47.34 277 HIS A O 1
ATOM 2005 N N . GLU A 1 278 ? 32.233 1.913 -84.136 1.00 43.25 278 GLU A N 1
ATOM 2006 C CA . GLU A 1 278 ? 32.475 1.375 -85.473 1.00 43.25 278 GLU A CA 1
ATOM 2007 C C . GLU A 1 278 ? 33.974 1.400 -85.757 1.00 43.25 278 GLU A C 1
ATOM 2009 O O . GLU A 1 278 ? 34.617 2.445 -85.700 1.00 43.25 278 GLU A O 1
ATOM 2014 N N . ILE A 1 279 ? 34.543 0.227 -86.025 1.00 54.44 279 ILE A N 1
ATOM 2015 C C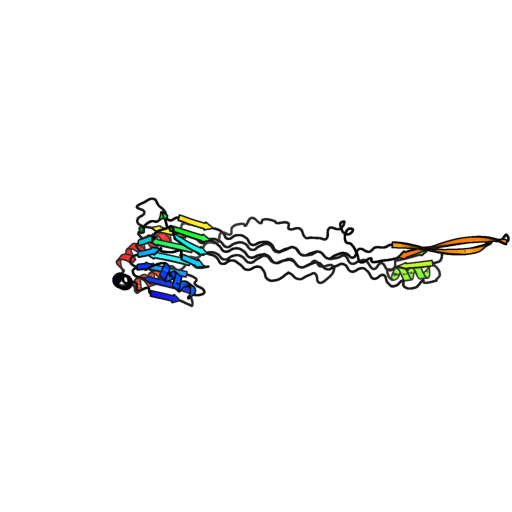A . ILE A 1 279 ? 35.973 0.050 -86.262 1.00 54.44 279 ILE A CA 1
ATOM 2016 C C . ILE A 1 279 ? 36.160 -0.606 -87.625 1.00 54.44 279 ILE A C 1
ATOM 2018 O O . ILE A 1 279 ? 35.490 -1.587 -87.957 1.00 54.44 279 ILE A O 1
ATOM 2022 N N . ARG A 1 280 ? 37.083 -0.077 -88.427 1.00 46.41 280 ARG A N 1
ATOM 2023 C CA . ARG A 1 280 ? 37.387 -0.611 -89.756 1.00 46.41 280 ARG A CA 1
ATOM 2024 C C . ARG A 1 280 ? 38.492 -1.661 -89.652 1.00 46.41 280 ARG A C 1
ATOM 2026 O O . ARG A 1 280 ? 39.591 -1.370 -89.190 1.00 46.41 280 ARG A O 1
ATOM 2033 N N . GLY A 1 281 ? 38.190 -2.899 -90.040 1.00 58.59 281 GLY A N 1
ATOM 2034 C CA . GLY A 1 281 ? 39.141 -4.011 -89.976 1.00 58.59 281 GLY A CA 1
ATOM 2035 C C . GLY A 1 281 ? 40.208 -3.942 -91.073 1.00 58.59 281 GLY A C 1
ATOM 2036 O O . GLY A 1 281 ? 40.038 -3.242 -92.071 1.00 58.59 281 GLY A O 1
ATOM 2037 N N . LYS A 1 282 ? 41.284 -4.732 -90.933 1.00 49.81 282 LYS A N 1
ATOM 2038 C CA . LYS A 1 282 ? 42.428 -4.769 -91.873 1.00 49.81 282 LYS A CA 1
ATOM 2039 C C . LYS A 1 282 ? 42.060 -5.123 -93.327 1.00 49.81 282 LYS A C 1
ATOM 2041 O O . LYS A 1 282 ? 42.849 -4.869 -94.225 1.00 49.81 282 LYS A O 1
ATOM 2046 N N . CYS A 1 283 ? 40.857 -5.644 -93.572 1.00 56.16 283 CYS A N 1
ATOM 2047 C CA . CYS A 1 283 ? 40.321 -5.943 -94.908 1.00 56.16 283 CYS A CA 1
ATOM 2048 C C . CYS A 1 283 ? 39.385 -4.840 -95.457 1.00 56.16 283 CYS A C 1
ATOM 2050 O O . CYS A 1 283 ? 38.651 -5.076 -96.411 1.00 56.16 283 CYS A O 1
ATOM 2052 N N . GLY A 1 284 ? 39.314 -3.668 -94.814 1.00 55.97 284 GLY A N 1
ATOM 2053 C CA . GLY A 1 284 ? 38.527 -2.514 -95.268 1.00 55.97 284 GLY A CA 1
ATOM 2054 C C . GLY A 1 284 ? 37.029 -2.524 -94.928 1.00 55.97 284 GLY A C 1
ATOM 2055 O O . GLY A 1 284 ? 36.384 -1.494 -95.132 1.00 55.97 284 GLY A O 1
ATOM 2056 N N . LYS A 1 285 ? 36.479 -3.619 -94.378 1.00 51.38 285 LYS A N 1
ATOM 2057 C CA . LYS A 1 285 ? 35.083 -3.717 -93.895 1.00 51.38 285 LYS A CA 1
ATOM 2058 C C . LYS A 1 285 ? 34.919 -3.086 -92.501 1.00 51.38 285 LYS A C 1
ATOM 2060 O O . LYS A 1 285 ? 35.819 -3.195 -91.667 1.00 51.38 285 LYS A O 1
ATOM 2065 N N . TRP A 1 286 ? 33.780 -2.439 -92.253 1.00 52.03 286 TRP A N 1
ATOM 2066 C CA . TRP A 1 286 ? 33.422 -1.849 -90.955 1.00 52.03 286 TRP A CA 1
ATOM 2067 C C . TRP A 1 286 ? 32.741 -2.875 -90.045 1.00 52.03 286 TRP A C 1
ATOM 2069 O O . TRP A 1 286 ? 31.893 -3.638 -90.502 1.00 52.03 286 TRP A O 1
ATOM 2079 N N . TYR A 1 287 ? 33.085 -2.871 -88.757 1.00 45.53 287 TYR A N 1
ATOM 2080 C CA . TYR A 1 287 ? 32.482 -3.725 -87.733 1.00 45.53 287 TYR A CA 1
ATOM 2081 C C . TYR A 1 287 ? 32.071 -2.889 -86.522 1.00 45.53 287 TYR A C 1
ATOM 2083 O O . TYR A 1 287 ? 32.820 -2.020 -86.079 1.00 45.53 287 TYR A O 1
ATOM 2091 N N . ARG A 1 288 ? 30.901 -3.179 -85.943 1.00 44.06 288 ARG A N 1
ATOM 2092 C CA . ARG A 1 288 ? 30.493 -2.610 -84.651 1.00 44.06 288 ARG A CA 1
ATOM 2093 C C . ARG A 1 288 ? 31.036 -3.460 -83.510 1.00 44.06 288 ARG A C 1
ATOM 2095 O O . ARG A 1 288 ? 30.661 -4.621 -83.373 1.00 44.06 288 ARG A O 1
ATOM 2102 N N . ARG A 1 289 ? 31.868 -2.869 -82.655 1.00 43.66 289 ARG A N 1
ATOM 2103 C CA . ARG A 1 289 ? 32.291 -3.451 -81.378 1.00 43.66 289 ARG A CA 1
ATOM 2104 C C . ARG A 1 289 ? 31.526 -2.756 -80.256 1.00 43.66 289 ARG A C 1
ATOM 2106 O O . ARG A 1 289 ? 31.613 -1.540 -80.108 1.00 43.66 289 ARG A O 1
ATOM 2113 N N . LYS A 1 290 ? 30.774 -3.524 -79.467 1.00 39.62 290 LYS A N 1
ATOM 2114 C CA . LYS A 1 290 ? 30.191 -3.045 -78.207 1.00 39.62 290 LYS A CA 1
ATOM 2115 C C . LYS A 1 290 ? 31.207 -3.247 -77.090 1.00 39.62 290 LYS A C 1
ATOM 2117 O O . LYS A 1 290 ? 31.617 -4.378 -76.841 1.00 39.62 290 LYS A O 1
ATOM 2122 N N . SER A 1 291 ? 31.583 -2.164 -76.425 1.00 44.44 291 SER A N 1
ATOM 2123 C CA . SER A 1 291 ? 32.333 -2.210 -75.173 1.00 44.44 291 SER A CA 1
ATOM 2124 C C . SER A 1 291 ? 31.366 -1.913 -74.037 1.00 44.44 291 SER A C 1
ATOM 2126 O O . SER A 1 291 ? 30.736 -0.861 -74.021 1.00 44.44 291 SER A O 1
ATOM 2128 N N . CYS A 1 292 ? 31.218 -2.859 -73.114 1.00 38.94 292 CYS A N 1
ATOM 2129 C CA . CYS A 1 292 ? 30.400 -2.705 -71.919 1.00 38.94 292 CYS A CA 1
ATOM 2130 C C . CYS A 1 292 ? 31.290 -2.507 -70.701 1.00 38.94 292 CYS A C 1
ATOM 2132 O O . CYS A 1 292 ? 32.181 -3.315 -70.449 1.00 38.94 292 CYS A O 1
ATOM 2134 N N . THR A 1 293 ? 30.993 -1.489 -69.911 1.00 39.47 293 THR A N 1
ATOM 2135 C CA . THR A 1 293 ? 31.603 -1.250 -68.610 1.00 39.47 293 THR A CA 1
ATOM 2136 C C . THR A 1 293 ? 30.594 -1.583 -67.521 1.00 39.47 293 THR A C 1
ATOM 2138 O O . THR A 1 293 ? 29.434 -1.178 -67.557 1.00 39.47 293 THR A O 1
ATOM 2141 N N . LYS A 1 294 ? 31.037 -2.369 -66.543 1.00 38.22 294 LYS A N 1
ATOM 2142 C CA . LYS A 1 294 ? 30.262 -2.769 -65.369 1.00 38.22 294 LYS A CA 1
ATOM 2143 C C . LYS A 1 294 ? 30.292 -1.613 -64.366 1.00 38.22 294 LYS A C 1
ATOM 2145 O O . LYS A 1 294 ? 31.361 -1.216 -63.923 1.00 38.22 294 LYS A O 1
ATOM 2150 N N . GLY A 1 295 ? 29.133 -1.069 -64.044 1.00 40.28 295 GLY A N 1
ATOM 2151 C CA . GLY A 1 295 ? 28.899 -0.034 -63.044 1.00 40.28 295 GLY A CA 1
ATOM 2152 C C . GLY A 1 295 ? 27.963 -0.505 -61.926 1.00 40.28 295 GLY A C 1
ATOM 2153 O O . GLY A 1 295 ? 27.419 -1.610 -61.929 1.00 40.28 295 GLY A O 1
ATOM 2154 N N . TRP A 1 296 ? 27.765 0.355 -60.939 1.00 37.78 296 TRP A N 1
ATOM 2155 C CA . TRP A 1 296 ? 26.749 0.193 -59.905 1.00 37.78 296 TRP A CA 1
ATOM 2156 C C . TRP A 1 296 ? 25.953 1.502 -59.845 1.00 37.78 296 TRP A C 1
ATOM 2158 O O . TRP A 1 296 ? 26.539 2.578 -59.918 1.00 37.78 296 TRP A O 1
ATOM 2168 N N . GLU A 1 297 ? 24.628 1.421 -59.812 1.00 39.38 297 GLU A N 1
ATOM 2169 C CA . GLU A 1 297 ? 23.712 2.535 -59.575 1.00 39.38 297 GLU A CA 1
ATOM 2170 C C . GLU A 1 297 ? 23.049 2.309 -58.210 1.00 39.38 297 GLU A C 1
ATOM 2172 O O . GLU A 1 297 ? 22.329 1.332 -58.002 1.00 39.38 297 GLU A O 1
ATOM 2177 N N . TYR A 1 298 ? 23.305 3.209 -57.265 1.00 38.16 298 TYR A N 1
ATOM 2178 C CA . TYR A 1 298 ? 22.657 3.201 -55.958 1.00 38.16 298 TYR A CA 1
ATOM 2179 C C . TYR A 1 298 ? 21.453 4.136 -56.026 1.00 38.16 298 TYR A C 1
ATOM 2181 O O . TYR A 1 298 ? 21.619 5.346 -56.163 1.00 38.16 298 TYR A O 1
ATOM 2189 N N . ARG A 1 299 ? 20.236 3.587 -55.957 1.00 39.12 299 ARG A N 1
ATOM 2190 C CA . ARG A 1 299 ? 19.017 4.384 -55.759 1.00 39.12 299 ARG A CA 1
ATOM 2191 C C . ARG A 1 299 ? 18.391 4.022 -54.427 1.00 39.12 299 ARG A C 1
ATOM 2193 O O . ARG A 1 299 ? 17.912 2.903 -54.252 1.00 39.12 299 ARG A O 1
ATOM 2200 N N . CYS A 1 300 ? 18.353 4.993 -53.525 1.00 36.97 300 CYS A N 1
ATOM 2201 C CA . CYS A 1 300 ? 17.461 4.954 -52.378 1.00 36.97 300 CYS A CA 1
ATOM 2202 C C . CYS A 1 300 ? 16.068 5.353 -52.874 1.00 36.97 300 CYS A C 1
ATOM 2204 O O . CYS A 1 300 ? 15.870 6.494 -53.289 1.00 36.97 300 CYS A O 1
ATOM 2206 N N . PHE A 1 301 ? 15.115 4.422 -52.870 1.00 38.12 301 PHE A N 1
ATOM 2207 C CA . PHE A 1 301 ? 13.708 4.781 -53.016 1.00 38.12 301 PHE A CA 1
ATOM 2208 C C . PHE A 1 301 ? 13.138 5.037 -51.621 1.00 38.12 301 PHE A C 1
ATOM 2210 O O . PHE A 1 301 ? 13.189 4.136 -50.781 1.00 38.12 301 PHE A O 1
ATOM 2217 N N . PRO A 1 302 ? 12.599 6.233 -51.343 1.00 39.06 302 PRO A N 1
ATOM 2218 C CA . PRO A 1 302 ? 11.806 6.442 -50.151 1.00 39.06 302 PRO A CA 1
ATOM 2219 C C . PRO A 1 302 ? 10.427 5.856 -50.436 1.00 39.06 302 PRO A C 1
ATOM 2221 O O . PRO A 1 302 ? 9.586 6.586 -50.940 1.00 39.06 302 PRO A O 1
ATOM 2224 N N . GLN A 1 303 ? 10.223 4.550 -50.225 1.00 37.22 303 GLN A N 1
ATOM 2225 C CA . GLN A 1 303 ? 8.909 3.950 -49.930 1.00 37.22 303 GLN A CA 1
ATOM 2226 C C . GLN A 1 303 ? 8.988 2.415 -49.797 1.00 37.22 303 GLN A C 1
ATOM 2228 O O . GLN A 1 303 ? 9.377 1.722 -50.733 1.00 37.22 303 GLN A O 1
ATOM 2233 N N . ASN A 1 304 ? 8.521 1.939 -48.636 1.00 37.97 304 ASN A N 1
ATOM 2234 C CA . ASN A 1 304 ? 8.093 0.582 -48.252 1.00 37.97 304 ASN A CA 1
ATOM 2235 C C . ASN A 1 304 ? 9.190 -0.492 -48.073 1.00 37.97 304 ASN A C 1
ATOM 2237 O O . ASN A 1 304 ? 9.753 -0.982 -49.044 1.00 37.97 304 ASN A O 1
ATOM 2241 N N . LEU A 1 305 ? 9.648 -0.836 -46.861 1.00 45.19 305 LEU A N 1
ATOM 2242 C CA . LEU A 1 305 ? 9.026 -1.315 -45.596 1.00 45.19 305 LEU A CA 1
ATOM 2243 C C . LEU A 1 305 ? 8.945 -2.848 -45.427 1.00 45.19 305 LEU A C 1
ATOM 2245 O O . LEU A 1 305 ? 9.092 -3.286 -44.296 1.00 45.19 305 LEU A O 1
ATOM 2249 N N . ASP A 1 306 ? 8.905 -3.662 -46.488 1.00 39.19 306 ASP A N 1
ATOM 2250 C CA . ASP A 1 306 ? 8.638 -5.117 -46.328 1.00 39.19 306 ASP A CA 1
ATOM 2251 C C . ASP A 1 306 ? 9.829 -6.058 -46.620 1.00 39.19 306 ASP A C 1
ATOM 2253 O O . ASP A 1 306 ? 9.693 -7.277 -46.590 1.00 39.19 306 ASP A O 1
ATOM 2257 N N . MET A 1 307 ? 11.031 -5.545 -46.919 1.00 34.06 307 MET A N 1
ATOM 2258 C CA . MET A 1 307 ? 12.211 -6.400 -47.196 1.00 34.06 307 MET A CA 1
ATOM 2259 C C . MET A 1 307 ? 13.302 -6.380 -46.116 1.00 34.06 307 MET A C 1
ATOM 2261 O O . MET A 1 307 ? 14.340 -7.023 -46.286 1.00 34.06 307 MET A O 1
ATOM 2265 N N . CYS A 1 308 ? 13.063 -5.720 -44.980 1.00 39.84 308 CYS A N 1
ATOM 2266 C CA . CYS A 1 308 ? 13.930 -5.830 -43.800 1.00 39.84 308 CYS A CA 1
ATOM 2267 C C . CYS A 1 308 ? 13.572 -7.023 -42.892 1.00 39.84 308 CYS A C 1
ATOM 2269 O O . CYS A 1 308 ? 14.339 -7.334 -41.986 1.00 39.84 308 CYS A O 1
ATOM 2271 N N . ASP A 1 309 ? 12.498 -7.763 -43.185 1.00 38.06 309 ASP A N 1
ATOM 2272 C CA . ASP A 1 30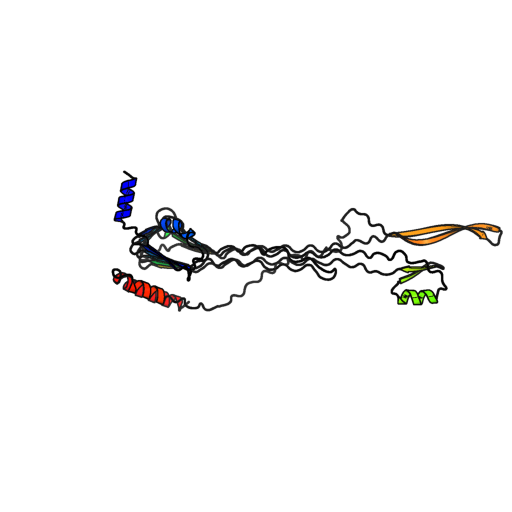9 ? 11.970 -8.869 -42.362 1.00 38.06 309 ASP A CA 1
ATOM 2273 C C . ASP A 1 309 ? 12.907 -10.077 -42.174 1.00 38.06 309 ASP A C 1
ATOM 2275 O O . ASP A 1 309 ? 12.595 -11.002 -41.426 1.00 38.06 309 ASP A O 1
ATOM 2279 N N . LYS A 1 310 ? 14.076 -10.103 -42.827 1.00 35.81 310 LYS A N 1
ATOM 2280 C CA . LYS A 1 310 ? 15.072 -11.177 -42.642 1.00 35.81 310 LYS A CA 1
ATOM 2281 C C . LYS A 1 310 ? 16.148 -10.889 -41.605 1.00 35.81 310 LYS A C 1
ATOM 2283 O O . LYS A 1 310 ? 16.856 -11.816 -41.220 1.00 35.81 310 LYS A O 1
ATOM 2288 N N . TYR A 1 311 ? 16.241 -9.658 -41.122 1.00 38.44 311 TYR A N 1
ATOM 2289 C CA . TYR A 1 311 ? 16.893 -9.384 -39.852 1.00 38.44 311 TYR A CA 1
ATOM 2290 C C . TYR A 1 311 ? 15.768 -8.962 -38.928 1.00 38.44 311 TYR A C 1
ATOM 2292 O O . TYR A 1 311 ? 15.329 -7.821 -39.057 1.00 38.44 311 TYR A O 1
ATOM 2300 N N . PRO A 1 312 ? 15.231 -9.846 -38.062 1.00 39.56 312 PRO A N 1
ATOM 2301 C CA . PRO A 1 312 ? 14.307 -9.380 -37.047 1.00 39.56 312 PRO A CA 1
ATOM 2302 C C . PRO A 1 312 ? 15.029 -8.244 -36.333 1.00 39.56 312 PRO A C 1
ATOM 2304 O O . PRO A 1 312 ? 16.069 -8.468 -35.706 1.00 39.56 312 PRO A O 1
ATOM 2307 N N . ASN A 1 313 ? 14.526 -7.018 -36.526 1.00 43.12 313 ASN A N 1
ATOM 2308 C CA . ASN A 1 313 ? 14.878 -5.883 -35.695 1.00 43.12 313 ASN A CA 1
ATOM 2309 C C . ASN A 1 313 ? 14.874 -6.439 -34.282 1.00 43.12 313 ASN A C 1
ATOM 2311 O O . ASN A 1 313 ? 13.884 -7.065 -33.900 1.00 43.12 313 ASN A O 1
ATOM 2315 N N . GLY A 1 314 ? 16.003 -6.328 -33.585 1.00 40.88 314 GLY A N 1
ATOM 2316 C CA . GLY A 1 314 ? 16.187 -6.874 -32.251 1.00 40.88 314 GLY A CA 1
ATOM 2317 C C . GLY A 1 314 ? 15.232 -6.195 -31.279 1.00 40.88 314 GLY A C 1
ATOM 2318 O O . GLY A 1 314 ? 15.643 -5.354 -30.490 1.00 40.88 314 GLY A O 1
ATOM 2319 N N . SER A 1 315 ? 13.946 -6.528 -31.352 1.00 40.31 315 SER A N 1
ATOM 2320 C CA . SER A 1 315 ? 13.003 -6.386 -30.270 1.00 40.31 315 SER A CA 1
ATOM 2321 C C . SER A 1 315 ? 13.512 -7.365 -29.238 1.00 40.31 315 SER A C 1
ATOM 2323 O O . SER A 1 315 ? 13.427 -8.583 -29.433 1.00 40.31 315 SER A O 1
ATOM 2325 N N . ALA A 1 316 ? 14.141 -6.830 -28.201 1.00 43.81 316 ALA A N 1
ATOM 2326 C CA . ALA A 1 316 ? 14.556 -7.605 -27.059 1.00 43.81 316 ALA A CA 1
ATOM 2327 C C . ALA A 1 316 ? 13.267 -8.154 -26.427 1.00 43.81 316 ALA A C 1
ATOM 2329 O O . ALA A 1 316 ? 12.529 -7.463 -25.727 1.00 43.81 316 ALA A O 1
ATOM 2330 N N . GLY A 1 317 ? 12.885 -9.354 -26.868 1.00 38.22 317 GLY A N 1
ATOM 2331 C CA . GLY A 1 317 ? 11.637 -9.984 -26.488 1.00 38.22 317 GLY A CA 1
ATOM 2332 C C . GLY A 1 317 ? 11.653 -10.197 -24.987 1.00 38.22 317 GLY A C 1
ATOM 2333 O O . GLY A 1 317 ? 12.600 -10.786 -24.467 1.00 38.22 317 GLY A O 1
ATOM 2334 N N . ASN A 1 318 ? 10.600 -9.723 -24.322 1.00 39.69 318 ASN A N 1
ATOM 2335 C CA . ASN A 1 318 ? 10.316 -9.951 -22.911 1.00 39.69 318 ASN A CA 1
ATOM 2336 C C . ASN A 1 318 ? 10.430 -11.447 -22.575 1.00 39.69 318 ASN A C 1
ATOM 2338 O O . ASN A 1 318 ? 9.458 -12.198 -22.655 1.00 39.69 318 ASN A O 1
ATOM 2342 N N . LYS A 1 319 ? 11.618 -11.900 -22.168 1.00 37.59 319 LYS A N 1
ATOM 2343 C CA . LYS A 1 319 ? 11.776 -13.156 -21.440 1.00 37.59 319 LYS A CA 1
ATOM 2344 C C . LYS A 1 319 ? 11.461 -12.848 -19.987 1.00 37.59 319 LYS A C 1
ATOM 2346 O O . LYS A 1 319 ? 12.349 -12.538 -19.202 1.00 37.59 319 LYS A O 1
ATOM 2351 N N . GLY A 1 320 ? 10.174 -12.892 -19.653 1.00 33.62 320 GLY A N 1
ATOM 2352 C CA . GLY A 1 320 ? 9.714 -12.849 -18.272 1.00 33.62 320 GLY A CA 1
ATOM 2353 C C . GLY A 1 320 ? 10.244 -14.065 -17.518 1.00 33.62 320 GLY A C 1
ATOM 2354 O O . GLY A 1 320 ? 9.633 -15.127 -17.526 1.00 33.62 320 GLY A O 1
ATOM 2355 N N . THR A 1 321 ? 11.403 -13.921 -16.884 1.00 34.28 321 THR A N 1
ATOM 2356 C CA . THR A 1 321 ? 11.855 -14.827 -15.833 1.00 34.28 321 THR A CA 1
ATOM 2357 C C . THR A 1 321 ? 11.141 -14.430 -14.547 1.00 34.28 321 THR A C 1
ATOM 2359 O O . THR A 1 321 ? 11.484 -13.423 -13.928 1.00 34.28 321 THR A O 1
ATOM 2362 N N . SER A 1 322 ? 10.130 -15.203 -14.151 1.00 31.20 322 SER A N 1
ATOM 2363 C CA . SER A 1 322 ? 9.587 -15.162 -12.795 1.00 31.20 322 SER A CA 1
ATOM 2364 C C . SER A 1 322 ? 10.689 -15.609 -11.834 1.00 31.20 322 SER A C 1
ATOM 2366 O O . SER A 1 322 ? 11.036 -16.789 -11.788 1.00 31.20 322 SER A O 1
ATOM 2368 N N . VAL A 1 323 ? 11.283 -14.667 -11.107 1.00 33.91 323 VAL A N 1
ATOM 2369 C CA . VAL A 1 323 ? 12.213 -14.985 -10.021 1.00 33.91 323 VAL A CA 1
ATOM 2370 C C . VAL A 1 323 ? 11.367 -15.354 -8.805 1.00 33.91 323 VAL A C 1
ATOM 2372 O O . VAL A 1 323 ? 10.729 -14.490 -8.205 1.00 33.91 323 VAL A O 1
ATOM 2375 N N . GLU A 1 324 ? 11.331 -16.642 -8.463 1.00 30.70 324 GLU A N 1
ATOM 2376 C CA . GLU A 1 324 ? 10.835 -17.106 -7.166 1.00 30.70 324 GLU A CA 1
ATOM 2377 C C . GLU A 1 324 ? 11.696 -16.472 -6.068 1.00 30.70 324 GLU A C 1
ATOM 2379 O O . GLU A 1 324 ? 12.896 -16.726 -5.956 1.00 30.70 324 GLU A O 1
ATOM 2384 N N . GLY A 1 325 ? 11.088 -15.577 -5.290 1.00 30.72 325 GLY A N 1
ATOM 2385 C CA . GLY A 1 325 ? 11.757 -14.892 -4.195 1.00 30.72 325 GLY A CA 1
ATOM 2386 C C . GLY A 1 325 ? 12.109 -15.868 -3.078 1.00 30.72 325 GLY A C 1
ATOM 2387 O O . GLY A 1 325 ? 11.230 -16.377 -2.385 1.00 30.72 325 GLY A O 1
ATOM 2388 N N . THR A 1 326 ? 13.402 -16.082 -2.858 1.00 27.47 326 THR A N 1
ATOM 2389 C CA . THR A 1 326 ? 13.922 -16.678 -1.629 1.00 27.47 326 THR A CA 1
ATOM 2390 C C . THR A 1 326 ? 13.611 -15.758 -0.447 1.00 27.47 326 THR A C 1
ATOM 2392 O O . THR A 1 326 ? 13.928 -14.568 -0.447 1.00 27.47 326 THR A O 1
ATOM 2395 N N . GLN A 1 327 ? 12.943 -16.312 0.567 1.00 27.28 327 GLN A N 1
ATOM 2396 C CA . GLN A 1 327 ? 12.632 -15.623 1.816 1.00 27.28 327 GLN A CA 1
ATOM 2397 C C . GLN A 1 327 ? 13.921 -15.299 2.590 1.00 27.28 327 GLN A C 1
ATOM 2399 O O . GLN A 1 327 ? 14.672 -16.219 2.916 1.00 27.28 327 GLN A O 1
ATOM 2404 N N . PRO A 1 328 ? 14.163 -14.037 2.981 1.00 29.38 328 PRO A N 1
ATOM 2405 C CA . PRO A 1 328 ? 15.099 -13.739 4.048 1.00 29.38 328 PRO A CA 1
ATOM 2406 C C . PRO A 1 328 ? 14.363 -13.823 5.393 1.00 29.38 328 PRO A C 1
ATOM 2408 O O . PRO A 1 328 ? 13.467 -13.023 5.676 1.00 29.38 328 PRO A O 1
ATOM 2411 N N . ASN A 1 329 ? 14.761 -14.788 6.226 1.00 26.28 329 ASN A N 1
ATOM 2412 C CA . ASN A 1 329 ? 14.457 -14.811 7.656 1.00 26.28 329 ASN A CA 1
ATOM 2413 C C . ASN A 1 329 ? 15.208 -13.656 8.330 1.00 26.28 329 ASN A C 1
ATOM 2415 O O . ASN A 1 329 ? 16.391 -13.775 8.646 1.00 26.28 329 ASN A O 1
ATOM 2419 N N . HIS A 1 330 ? 14.529 -12.530 8.539 1.00 28.77 330 HIS A N 1
ATOM 2420 C CA . HIS A 1 330 ? 15.009 -11.484 9.436 1.00 28.77 330 HIS A CA 1
ATOM 2421 C C . HIS A 1 330 ? 14.279 -11.608 10.779 1.00 28.77 330 HIS A C 1
ATOM 2423 O O . HIS A 1 330 ? 13.054 -11.479 10.795 1.00 28.77 330 HIS A O 1
ATOM 2429 N N . PRO A 1 331 ? 14.987 -11.828 11.902 1.00 27.47 331 PRO A N 1
ATOM 2430 C CA . PRO A 1 331 ? 14.380 -11.718 13.221 1.00 27.47 331 PRO A CA 1
ATOM 2431 C C . PRO A 1 331 ? 13.940 -10.266 13.461 1.00 27.47 331 PRO A C 1
ATOM 2433 O O . PRO A 1 331 ? 14.709 -9.321 13.256 1.00 27.47 331 PRO A O 1
ATOM 2436 N N . LEU A 1 332 ? 12.678 -10.094 13.856 1.00 32.69 332 LEU A N 1
ATOM 2437 C CA . LEU A 1 332 ? 12.092 -8.808 14.224 1.00 32.69 332 LEU A CA 1
ATOM 2438 C C . LEU A 1 332 ? 12.816 -8.247 15.458 1.00 32.69 332 LEU A C 1
ATOM 2440 O O . LEU A 1 332 ? 13.057 -8.963 16.427 1.00 32.69 332 LEU A O 1
ATOM 2444 N N . LYS A 1 333 ? 13.146 -6.950 15.446 1.00 30.45 333 LYS A N 1
ATOM 2445 C CA . LYS A 1 333 ? 13.569 -6.247 16.665 1.00 30.45 333 LYS A CA 1
ATOM 2446 C C . LYS A 1 333 ? 12.331 -5.965 17.532 1.00 30.45 333 LYS A C 1
ATOM 2448 O O . LYS A 1 333 ? 11.346 -5.466 16.984 1.00 30.45 333 LYS A O 1
ATOM 2453 N N . PRO A 1 334 ? 12.367 -6.218 18.853 1.00 32.44 334 PRO A N 1
ATOM 2454 C CA . PRO A 1 334 ? 11.260 -5.889 19.745 1.00 32.44 334 PRO A CA 1
ATOM 2455 C C . PRO A 1 334 ? 11.028 -4.375 19.749 1.00 32.44 334 PRO A C 1
ATOM 2457 O O . PRO A 1 334 ? 11.939 -3.597 20.037 1.00 32.44 334 PRO A O 1
ATOM 2460 N N . ILE A 1 335 ? 9.813 -3.948 19.411 1.00 44.66 335 ILE A N 1
ATOM 2461 C CA . ILE A 1 335 ? 9.367 -2.562 19.593 1.00 44.66 335 ILE A CA 1
ATOM 2462 C C . ILE A 1 335 ? 9.210 -2.326 21.105 1.00 44.66 335 ILE A C 1
ATOM 2464 O O . ILE A 1 335 ? 8.739 -3.203 21.829 1.00 44.66 335 ILE A O 1
ATOM 2468 N N . ALA A 1 336 ? 9.643 -1.167 21.604 1.00 37.72 336 ALA A N 1
ATOM 2469 C CA . ALA A 1 336 ? 9.712 -0.844 23.030 1.00 37.72 336 ALA A CA 1
ATOM 2470 C C . ALA A 1 336 ? 8.321 -0.595 23.661 1.00 37.72 336 ALA A C 1
ATOM 2472 O O . ALA A 1 336 ? 7.962 0.528 24.003 1.00 37.72 336 ALA A O 1
ATOM 2473 N N . TYR A 1 337 ? 7.536 -1.656 23.864 1.00 43.28 337 TYR A N 1
ATOM 2474 C CA . TYR A 1 337 ? 6.200 -1.606 24.482 1.00 43.28 337 TYR A CA 1
ATOM 2475 C C . TYR A 1 337 ? 6.192 -1.147 25.956 1.00 43.28 337 TYR A C 1
ATOM 2477 O O . TYR A 1 337 ? 5.159 -0.706 26.460 1.00 43.28 337 TYR A O 1
ATOM 2485 N N . GLY A 1 338 ? 7.343 -1.171 26.639 1.00 41.75 338 GLY A N 1
ATOM 2486 C CA . GLY A 1 338 ? 7.468 -0.708 28.027 1.00 41.75 338 GLY A CA 1
ATOM 2487 C C . GLY A 1 338 ? 7.151 0.782 28.228 1.00 41.75 338 GLY A C 1
ATOM 2488 O O . GLY A 1 338 ? 6.688 1.165 29.299 1.00 41.75 338 GLY A O 1
ATOM 2489 N N . GLN A 1 339 ? 7.330 1.622 27.200 1.00 41.62 339 GLN A N 1
ATOM 2490 C CA . GLN A 1 339 ? 7.074 3.067 27.298 1.00 41.62 339 GLN A CA 1
ATOM 2491 C C . GLN A 1 339 ? 5.575 3.413 27.266 1.00 41.62 339 GLN A C 1
ATOM 2493 O O . GLN A 1 339 ? 5.144 4.318 27.977 1.00 41.62 339 GLN A O 1
ATOM 2498 N N . ILE A 1 340 ? 4.762 2.648 26.527 1.00 43.47 340 ILE A N 1
ATOM 2499 C CA . ILE A 1 340 ? 3.296 2.803 26.509 1.00 43.47 340 ILE A CA 1
ATOM 2500 C C . ILE A 1 340 ? 2.700 2.375 27.860 1.00 43.47 340 ILE A C 1
ATOM 2502 O O . ILE A 1 340 ? 1.764 2.995 28.359 1.00 43.47 340 ILE A O 1
ATOM 2506 N N . TRP A 1 341 ? 3.271 1.352 28.500 1.00 43.25 341 TRP A N 1
ATOM 2507 C CA . TRP A 1 341 ? 2.790 0.846 29.788 1.00 43.25 341 TRP A CA 1
ATOM 2508 C C . TRP A 1 341 ? 3.087 1.800 30.953 1.00 43.25 341 TRP A C 1
ATOM 2510 O O . TRP A 1 341 ? 2.213 2.054 31.784 1.00 43.25 341 TRP A O 1
ATOM 2520 N N . HIS A 1 342 ? 4.287 2.392 30.982 1.00 45.69 342 HIS A N 1
ATOM 2521 C CA . HIS A 1 342 ? 4.623 3.416 31.976 1.00 45.69 342 HIS A CA 1
ATOM 2522 C C . HIS A 1 342 ? 3.702 4.643 31.844 1.00 45.69 342 HIS A C 1
ATOM 2524 O O . HIS A 1 342 ? 3.260 5.198 32.849 1.00 45.69 342 HIS A O 1
ATOM 2530 N N . TYR A 1 343 ? 3.328 4.994 30.608 1.00 49.25 343 TYR A N 1
ATOM 2531 C CA . TYR A 1 343 ? 2.392 6.075 30.299 1.00 49.25 343 TYR A CA 1
ATOM 2532 C C . TYR A 1 343 ? 0.956 5.796 30.784 1.00 49.25 343 TYR A C 1
ATOM 2534 O O . TYR A 1 343 ? 0.332 6.668 31.393 1.00 49.25 343 TYR A O 1
ATOM 2542 N N . LEU A 1 344 ? 0.437 4.578 30.570 1.00 47.66 344 LEU A N 1
ATOM 2543 C CA . LEU A 1 344 ? -0.910 4.181 31.009 1.00 47.66 344 LEU A CA 1
ATOM 2544 C C . LEU A 1 344 ? -1.047 4.148 32.543 1.00 47.66 344 LEU A C 1
ATOM 2546 O O . LEU A 1 344 ? -2.100 4.502 33.070 1.00 47.66 344 LEU A O 1
ATOM 2550 N N . ASN A 1 345 ? 0.012 3.774 33.267 1.00 45.59 345 ASN A N 1
ATOM 2551 C CA . ASN A 1 345 ? -0.013 3.715 34.732 1.00 45.59 345 ASN A CA 1
ATOM 2552 C C . ASN A 1 345 ? 0.154 5.075 35.422 1.00 45.59 345 ASN A C 1
ATOM 2554 O O . ASN A 1 345 ? -0.409 5.275 36.497 1.00 45.59 345 ASN A O 1
ATOM 2558 N N . GLU A 1 346 ? 0.898 6.016 34.835 1.00 47.59 346 GLU A N 1
ATOM 2559 C CA . GLU A 1 346 ? 1.159 7.315 35.474 1.00 47.59 346 GLU A CA 1
ATOM 2560 C C . GLU A 1 346 ? 0.030 8.338 35.293 1.00 47.59 346 GLU A C 1
ATOM 2562 O O . GLU A 1 346 ? -0.154 9.202 36.150 1.00 47.59 346 GLU A O 1
ATOM 2567 N N . ARG A 1 347 ? -0.746 8.267 34.201 1.00 46.72 347 ARG A N 1
ATOM 2568 C CA . ARG A 1 347 ? -1.761 9.291 33.883 1.00 46.72 347 ARG A CA 1
ATOM 2569 C C . ARG A 1 347 ? -3.203 8.907 34.182 1.00 46.72 347 ARG A C 1
ATOM 2571 O O . ARG A 1 347 ? -4.060 9.789 34.224 1.00 46.72 347 ARG A O 1
ATOM 2578 N N . ILE A 1 348 ? -3.492 7.631 34.417 1.00 48.81 348 ILE A N 1
ATOM 2579 C CA . ILE A 1 348 ? -4.868 7.139 34.461 1.00 48.81 348 ILE A CA 1
ATOM 2580 C C . ILE A 1 348 ? -5.249 6.697 35.891 1.00 48.81 348 ILE A C 1
ATOM 2582 O O . ILE A 1 348 ? -5.572 5.544 36.166 1.00 48.81 348 ILE A O 1
ATOM 2586 N N . GLY A 1 349 ? -5.225 7.654 36.828 1.00 43.31 349 GLY A N 1
ATOM 2587 C CA . GLY A 1 349 ? -5.467 7.449 38.268 1.00 43.31 349 GLY A CA 1
ATOM 2588 C C . GLY A 1 349 ? -6.757 6.698 38.671 1.00 43.31 349 GLY A C 1
ATOM 2589 O O . GLY A 1 349 ? -6.694 5.916 39.616 1.00 43.31 349 GLY A O 1
ATOM 2590 N N . PRO A 1 350 ? -7.913 6.839 37.985 1.00 41.06 350 PRO A N 1
ATOM 2591 C CA . PRO A 1 350 ? -9.111 6.055 38.313 1.00 41.06 350 PRO A CA 1
ATOM 2592 C C . PRO A 1 350 ? -9.220 4.695 37.588 1.00 41.06 350 PRO A C 1
ATOM 2594 O O . PRO A 1 350 ? -10.268 4.057 37.659 1.00 41.06 350 PRO A O 1
ATOM 2597 N N . PHE A 1 351 ? -8.169 4.220 36.907 1.00 45.50 351 PHE A N 1
ATOM 2598 C CA . PHE A 1 351 ? -8.193 2.988 36.097 1.00 45.50 351 PHE A CA 1
ATOM 2599 C C . PHE A 1 351 ? -7.226 1.885 36.564 1.00 45.50 351 PHE A C 1
ATOM 2601 O O . PHE A 1 351 ? -7.024 0.906 35.845 1.00 45.50 351 PHE A O 1
ATOM 2608 N N . GLN A 1 352 ? -6.679 1.970 37.782 1.00 45.16 352 GLN A N 1
ATOM 2609 C CA . GLN A 1 352 ? -5.754 0.965 38.342 1.00 45.16 352 GLN A CA 1
ATOM 2610 C C . GLN A 1 352 ? -6.280 -0.485 38.292 1.00 45.16 352 GLN A C 1
ATOM 2612 O O . GLN A 1 352 ? -5.498 -1.414 38.103 1.00 45.16 352 GLN A O 1
ATOM 2617 N N . GLN A 1 353 ? -7.598 -0.701 38.394 1.00 45.81 353 GLN A N 1
ATOM 2618 C CA . GLN A 1 353 ? -8.193 -2.039 38.243 1.00 45.81 353 GLN A CA 1
ATOM 2619 C C . GLN A 1 353 ? -8.099 -2.577 36.806 1.00 45.81 353 GLN A C 1
ATOM 2621 O O . GLN A 1 353 ? -7.852 -3.764 36.613 1.00 45.81 353 GLN A O 1
ATOM 2626 N N . ILE A 1 354 ? -8.219 -1.702 35.801 1.00 47.31 354 ILE A N 1
ATOM 2627 C CA . ILE A 1 354 ? -8.017 -2.058 34.391 1.00 47.31 354 ILE A CA 1
ATOM 2628 C C . ILE A 1 354 ? -6.528 -2.327 34.135 1.00 47.31 354 ILE A C 1
ATOM 2630 O O . ILE A 1 354 ? -6.197 -3.307 33.476 1.00 47.31 354 ILE A O 1
ATOM 2634 N N . GLY A 1 355 ? -5.624 -1.533 34.718 1.00 49.66 355 GLY A N 1
ATOM 2635 C CA . GLY A 1 355 ? -4.175 -1.738 34.596 1.00 49.66 355 GLY A CA 1
ATOM 2636 C C . GLY A 1 355 ? -3.717 -3.138 35.021 1.00 49.66 355 GLY A C 1
ATOM 2637 O O . GLY A 1 355 ? -2.922 -3.758 34.317 1.00 49.66 355 GLY A O 1
ATOM 2638 N N . ASN A 1 356 ? -4.271 -3.675 36.112 1.00 50.75 356 ASN A N 1
ATOM 2639 C CA . ASN A 1 356 ? -3.916 -5.008 36.612 1.00 50.75 356 ASN A CA 1
ATOM 2640 C C . ASN A 1 356 ? -4.426 -6.148 35.711 1.00 50.75 356 ASN A C 1
ATOM 2642 O O . ASN A 1 356 ? -3.653 -7.049 35.392 1.00 50.75 356 ASN A O 1
ATOM 2646 N N . GLU A 1 357 ? -5.678 -6.097 35.237 1.00 50.53 357 GLU A N 1
ATOM 2647 C CA . GLU A 1 357 ? -6.211 -7.112 34.307 1.00 50.53 357 GLU A CA 1
ATOM 2648 C C . GLU A 1 357 ? -5.539 -7.055 32.924 1.00 50.53 357 GLU A C 1
ATOM 2650 O O . GLU A 1 357 ? -5.341 -8.082 32.272 1.00 50.53 357 GLU A O 1
ATOM 2655 N N . TYR A 1 358 ? -5.141 -5.861 32.478 1.00 54.03 358 TYR A N 1
ATOM 2656 C CA . TYR A 1 358 ? -4.377 -5.699 31.243 1.00 54.03 358 TYR A CA 1
ATOM 2657 C C . TYR A 1 358 ? -2.921 -6.141 31.386 1.00 54.03 358 TYR A C 1
ATOM 2659 O O . TYR A 1 358 ? -2.329 -6.548 30.390 1.00 54.03 358 TYR A O 1
ATOM 2667 N N . ASN A 1 359 ? -2.349 -6.122 32.594 1.00 54.31 359 ASN A N 1
ATOM 2668 C CA . ASN A 1 359 ? -0.997 -6.623 32.831 1.00 54.31 359 ASN A CA 1
ATOM 2669 C C . ASN A 1 359 ? -0.911 -8.136 32.567 1.00 54.31 359 ASN A C 1
ATOM 2671 O O . ASN A 1 359 ? 0.038 -8.596 31.940 1.00 54.31 359 ASN A O 1
ATOM 2675 N N . GLU A 1 360 ? -1.936 -8.906 32.941 1.00 54.44 360 GLU A N 1
ATOM 2676 C CA . GLU A 1 360 ? -2.007 -10.342 32.632 1.00 54.44 360 GLU A CA 1
ATOM 2677 C C . GLU A 1 360 ? -2.143 -10.607 31.123 1.00 54.44 360 GLU A C 1
ATOM 2679 O O . GLU A 1 360 ? -1.432 -11.448 30.568 1.00 54.44 360 GLU A O 1
ATOM 2684 N N . LEU A 1 361 ? -2.999 -9.851 30.426 1.00 50.06 361 LEU A N 1
ATOM 2685 C CA . LEU A 1 361 ? -3.155 -9.947 28.967 1.00 50.06 361 LEU A CA 1
ATOM 2686 C C . LEU A 1 361 ? -1.892 -9.505 28.209 1.00 50.06 361 LEU A C 1
ATOM 2688 O O . LEU A 1 361 ? -1.551 -10.096 27.183 1.00 50.06 361 LEU A O 1
ATOM 2692 N N . TYR A 1 362 ? -1.181 -8.498 28.718 1.00 48.16 362 TYR A N 1
ATOM 2693 C CA . TYR A 1 362 ? 0.083 -8.007 28.170 1.00 48.16 362 TYR A CA 1
ATOM 2694 C C . TYR A 1 362 ? 1.212 -9.030 28.331 1.00 48.16 362 TYR A C 1
ATOM 2696 O O . TYR A 1 362 ? 1.877 -9.364 27.351 1.00 48.16 362 TYR A O 1
ATOM 2704 N N . GLN A 1 363 ? 1.375 -9.596 29.531 1.00 51.66 363 GLN A N 1
ATOM 2705 C CA . GLN A 1 363 ? 2.327 -10.681 29.787 1.00 51.66 363 GLN A CA 1
ATOM 2706 C C . GLN A 1 363 ? 2.019 -11.902 28.909 1.00 51.66 363 GLN A C 1
ATOM 2708 O O . GLN A 1 363 ? 2.923 -12.540 28.371 1.00 51.66 363 GLN A O 1
ATOM 2713 N N . TYR A 1 364 ? 0.739 -12.209 28.686 1.00 48.53 364 TYR A N 1
ATOM 2714 C CA . TYR A 1 364 ? 0.333 -13.268 27.763 1.00 48.53 364 TYR A CA 1
ATOM 2715 C C . TYR A 1 364 ? 0.679 -12.947 26.296 1.00 48.53 364 TYR A C 1
ATOM 2717 O O . TYR A 1 364 ? 1.121 -13.829 25.559 1.00 48.53 364 TYR A O 1
ATOM 2725 N N . ALA A 1 365 ? 0.510 -11.695 25.861 1.00 44.00 365 ALA A N 1
ATOM 2726 C CA . ALA A 1 365 ? 0.838 -11.259 24.505 1.00 44.00 365 ALA A CA 1
ATOM 2727 C C . ALA A 1 365 ? 2.354 -11.234 24.235 1.00 44.00 365 ALA A C 1
ATOM 2729 O O . ALA A 1 365 ? 2.769 -11.725 23.186 1.00 44.00 365 ALA A O 1
ATOM 2730 N N . GLN A 1 366 ? 3.178 -10.747 25.173 1.00 43.44 366 GLN A N 1
ATOM 2731 C CA . GLN A 1 366 ? 4.645 -10.794 25.060 1.00 43.44 366 GLN A CA 1
ATOM 2732 C C . GLN A 1 366 ? 5.148 -12.237 24.923 1.00 43.44 366 GLN A C 1
ATOM 2734 O O . GLN A 1 366 ? 5.852 -12.560 23.971 1.00 43.44 366 GLN A O 1
ATOM 2739 N N . ASN A 1 367 ? 4.669 -13.142 25.783 1.00 46.34 367 ASN A N 1
ATOM 2740 C CA . ASN A 1 367 ? 5.038 -14.559 25.732 1.00 46.34 367 ASN A CA 1
ATOM 2741 C C . ASN A 1 367 ? 4.609 -15.278 24.437 1.00 46.34 367 ASN A C 1
ATOM 2743 O O . ASN A 1 367 ? 5.149 -16.339 24.123 1.00 46.34 367 ASN A O 1
ATOM 2747 N N . ALA A 1 368 ? 3.614 -14.757 23.710 1.00 42.69 368 ALA A N 1
ATOM 2748 C CA . ALA A 1 368 ? 3.177 -15.310 22.429 1.00 42.69 368 ALA A CA 1
ATOM 2749 C C . ALA A 1 368 ? 4.032 -14.816 21.251 1.00 42.69 368 ALA A C 1
ATOM 2751 O O . ALA A 1 368 ? 4.209 -15.565 20.296 1.00 42.69 368 ALA A O 1
ATOM 2752 N N . VAL A 1 369 ? 4.561 -13.590 21.329 1.00 39.28 369 VAL A N 1
ATOM 2753 C CA . VAL A 1 369 ? 5.480 -13.018 20.331 1.00 39.28 369 VAL A CA 1
ATOM 2754 C C . VAL A 1 369 ? 6.874 -13.635 20.453 1.00 39.28 369 VAL A C 1
ATOM 2756 O O . VAL A 1 369 ? 7.488 -13.930 19.439 1.00 39.28 369 VAL A O 1
ATOM 2759 N N . ASP A 1 370 ? 7.345 -13.918 21.670 1.00 38.31 370 ASP A N 1
ATOM 2760 C CA . ASP A 1 370 ? 8.675 -14.510 21.892 1.00 38.31 370 ASP A CA 1
ATOM 2761 C C . ASP A 1 370 ? 8.766 -16.005 21.511 1.00 38.31 370 ASP A C 1
ATOM 2763 O O . ASP A 1 370 ? 9.854 -16.583 21.492 1.00 38.31 370 ASP A O 1
ATOM 2767 N N . LYS A 1 371 ? 7.631 -16.657 21.218 1.00 37.09 371 LYS A N 1
ATOM 2768 C CA . LYS A 1 371 ? 7.549 -18.077 20.817 1.00 37.09 371 LYS A CA 1
ATOM 2769 C C . LYS A 1 371 ? 7.321 -18.295 19.316 1.00 37.09 371 LYS A C 1
ATOM 2771 O O . LYS A 1 371 ? 7.263 -19.450 18.894 1.00 37.09 371 LYS A O 1
ATOM 2776 N N . SER A 1 372 ? 7.162 -17.224 18.539 1.00 35.53 372 SER A N 1
ATOM 2777 C CA . SER A 1 372 ? 6.996 -17.231 17.076 1.00 35.53 372 SER A CA 1
ATOM 2778 C C . SER A 1 372 ? 8.206 -16.613 16.403 1.00 35.53 372 SER A C 1
ATOM 2780 O O . SER A 1 372 ? 8.648 -17.166 15.374 1.00 35.53 372 SER A O 1
#

Organism: NCBI:txid197152

Foldseek 3Di:
DVVVVVVVVCVVQFFPWDWDADPVQLEIEIEGQEAELVVVQVCVVVRPPRAEYEYEHAAEYEDAEEAEDENHAYEYYHQEYEYPDAAYEHEQEWAAFEADDDAAAADPDQADAWAEWAEWAEIAWRYEYHADYQYYHPLVSYEYEFEWYEFHEIHATHEWAAWDPDPWPPQDDFDQDDPPPCVVVLVVVQWDWDDDDSTIGTTHPPDTRHIHAIHAWHAFHFTHWTYYYHHDHNCPVDPRHRHYYTYTHHTHHTHATHFIHHYDPWPKAWDKDKDWDWDQDPVRDIDIDIDIDIDIDTDDDPDDDPPVVVPPRPRVDPPPDPPPDDDDPDDDDDDCCVVVLVVCVPPPVVCVVVNVVVVVVVVVVVVVSVVD